Protein AF-A0AA38PMG6-F1 (afdb_monomer_lite)

Structure (mmCIF, N/CA/C/O backbone):
data_AF-A0AA38PMG6-F1
#
_entry.id   AF-A0AA38PMG6-F1
#
loop_
_atom_site.group_PDB
_atom_site.id
_atom_site.type_symbol
_atom_site.label_atom_id
_atom_site.label_alt_id
_atom_site.label_comp_id
_atom_site.label_asym_id
_atom_site.label_entity_id
_atom_site.label_seq_id
_atom_site.pdbx_PDB_ins_code
_atom_site.Cartn_x
_atom_site.Cartn_y
_atom_site.Cartn_z
_atom_site.occupancy
_atom_site.B_iso_or_equiv
_atom_site.auth_seq_id
_atom_site.auth_comp_id
_atom_site.auth_asym_id
_atom_site.auth_atom_id
_atom_site.pdbx_PDB_model_num
ATOM 1 N N . MET A 1 1 ? -4.603 61.125 -66.252 1.00 36.22 1 MET A N 1
ATOM 2 C CA . MET A 1 1 ? -4.114 59.782 -65.865 1.00 36.22 1 MET A CA 1
ATOM 3 C C . MET A 1 1 ? -3.150 59.984 -64.703 1.00 36.22 1 MET A C 1
ATOM 5 O O . MET A 1 1 ? -2.120 60.596 -64.917 1.00 36.22 1 MET A O 1
ATOM 9 N N . SER A 1 2 ? -3.660 59.903 -63.468 1.00 31.72 2 SER A N 1
ATOM 10 C CA . SER A 1 2 ? -3.426 58.799 -62.499 1.00 31.72 2 SER A CA 1
ATOM 11 C C . SER A 1 2 ? -2.043 58.880 -61.844 1.00 31.72 2 SER A C 1
ATOM 13 O O . SER A 1 2 ? -1.067 58.971 -62.566 1.00 31.72 2 SER A O 1
ATOM 15 N N . GLN A 1 3 ? -1.812 58.807 -60.532 1.00 29.55 3 GLN A N 1
ATOM 16 C CA . GLN A 1 3 ? -2.582 58.695 -59.280 1.00 29.55 3 GLN A CA 1
ATOM 17 C C . GLN A 1 3 ? -1.555 59.077 -58.178 1.00 29.55 3 GLN A C 1
ATOM 19 O O . GLN A 1 3 ? -0.399 58.679 -58.258 1.00 29.55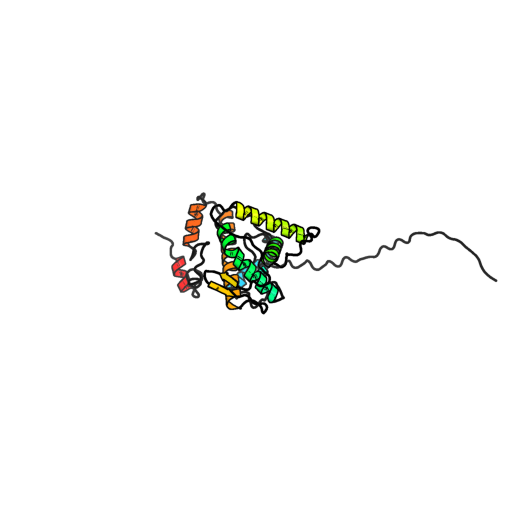 3 GLN A O 1
ATOM 24 N N . ALA A 1 4 ? -1.849 60.036 -57.298 1.00 32.06 4 ALA A N 1
ATOM 25 C CA . ALA A 1 4 ? -2.255 59.826 -55.900 1.00 32.06 4 ALA A CA 1
ATOM 26 C C . ALA A 1 4 ? -1.262 59.027 -55.019 1.00 32.06 4 ALA A C 1
ATOM 28 O O . ALA A 1 4 ? -1.315 57.803 -54.942 1.00 32.06 4 ALA A O 1
ATOM 29 N N . ILE A 1 5 ? -0.423 59.757 -54.272 1.00 34.16 5 ILE A N 1
ATOM 30 C CA . ILE A 1 5 ? 0.268 59.288 -53.061 1.00 34.16 5 ILE A CA 1
ATOM 31 C C . ILE A 1 5 ? -0.554 59.781 -51.867 1.00 34.16 5 ILE A C 1
ATOM 33 O O . ILE A 1 5 ? -0.676 60.988 -51.665 1.00 34.16 5 ILE A O 1
ATOM 37 N N . ALA A 1 6 ? -1.095 58.867 -51.063 1.00 34.06 6 ALA A N 1
ATOM 38 C CA . ALA A 1 6 ? -1.718 59.196 -49.785 1.00 34.06 6 ALA A CA 1
ATOM 39 C C . ALA A 1 6 ? -1.138 58.311 -48.675 1.00 34.06 6 ALA A C 1
ATOM 41 O O . ALA A 1 6 ? -1.258 57.088 -48.694 1.00 34.06 6 ALA A O 1
ATOM 42 N N . ARG A 1 7 ? -0.502 58.964 -47.696 1.00 38.34 7 ARG A N 1
ATOM 43 C CA . ARG A 1 7 ? -0.222 58.418 -46.364 1.00 38.34 7 ARG A CA 1
ATOM 44 C C . ARG A 1 7 ? -1.532 58.370 -45.577 1.00 38.34 7 ARG A C 1
ATOM 46 O O . ARG A 1 7 ? -2.227 59.378 -45.519 1.00 38.34 7 ARG A O 1
ATOM 53 N N . ALA A 1 8 ? -1.806 57.267 -44.885 1.00 31.92 8 ALA A N 1
ATOM 54 C CA . ALA A 1 8 ? -2.740 57.254 -43.763 1.00 31.92 8 ALA A CA 1
ATOM 55 C C . ALA A 1 8 ? -2.302 56.236 -42.701 1.00 31.92 8 ALA A C 1
ATOM 57 O O . ALA A 1 8 ? -1.743 55.182 -43.000 1.00 31.92 8 ALA A O 1
ATOM 58 N N . ALA A 1 9 ? -2.496 56.643 -41.451 1.00 33.06 9 ALA A N 1
ATOM 59 C CA . ALA A 1 9 ? -1.926 56.090 -40.239 1.00 33.06 9 ALA A CA 1
ATOM 60 C C . ALA A 1 9 ? -2.555 54.758 -39.794 1.00 33.06 9 ALA A C 1
ATOM 62 O O . ALA A 1 9 ? -3.708 54.450 -40.084 1.00 33.06 9 ALA A O 1
ATOM 63 N N . LYS A 1 10 ? -1.767 53.991 -39.032 1.00 34.91 10 LYS A N 1
ATOM 64 C CA . LYS A 1 10 ? -2.158 52.745 -38.362 1.00 34.91 10 LYS A CA 1
ATOM 65 C C . LYS A 1 10 ? -3.284 52.990 -37.352 1.00 34.91 10 LYS A C 1
ATOM 67 O O . LYS A 1 10 ? -3.103 53.743 -36.400 1.00 34.91 10 LYS A O 1
ATOM 72 N N . THR A 1 11 ? -4.385 52.262 -37.501 1.00 34.09 11 THR A N 1
ATOM 73 C CA . THR A 1 11 ? -5.381 52.013 -36.448 1.00 34.09 11 THR A CA 1
ATOM 74 C C . THR A 1 11 ? -5.301 50.528 -36.067 1.00 34.09 11 THR A C 1
ATOM 76 O O . THR A 1 11 ? -5.241 49.687 -36.967 1.00 34.09 11 THR A O 1
ATOM 79 N N . PRO A 1 12 ? -5.263 50.156 -34.775 1.00 32.41 12 PRO A N 1
ATOM 80 C CA . PRO A 1 12 ? -5.221 48.754 -34.379 1.00 32.41 12 PRO A CA 1
ATOM 81 C C . PRO A 1 12 ? -6.613 48.128 -34.520 1.00 32.41 12 PRO A C 1
ATOM 83 O O . PRO A 1 12 ? -7.569 48.534 -33.862 1.00 32.41 12 PRO A O 1
ATOM 86 N N . VAL A 1 13 ? -6.726 47.124 -35.391 1.00 34.03 13 VAL A N 1
ATOM 87 C CA . VAL A 1 13 ? -7.947 46.329 -35.546 1.00 34.03 13 VAL A CA 1
ATOM 88 C C . VAL A 1 13 ? -8.061 45.371 -34.363 1.00 34.03 13 VAL A C 1
ATOM 90 O O . VAL A 1 13 ? -7.343 44.378 -34.260 1.00 34.03 13 VAL A O 1
ATOM 93 N N . ASN A 1 14 ? -9.015 45.678 -33.492 1.00 35.00 14 ASN A N 1
ATOM 94 C CA . ASN A 1 14 ? -9.559 44.784 -32.488 1.00 35.00 14 ASN A CA 1
ATOM 95 C C . ASN A 1 14 ? -10.334 43.655 -33.201 1.00 35.00 14 ASN A C 1
ATOM 97 O O . ASN A 1 14 ? -11.423 43.883 -33.725 1.00 35.00 14 ASN A O 1
ATOM 101 N N . ARG A 1 15 ? -9.767 42.443 -33.271 1.00 33.69 15 ARG A N 1
ATOM 102 C CA . ARG A 1 15 ? -10.502 41.225 -33.656 1.00 33.69 15 ARG A CA 1
ATOM 103 C C . ARG A 1 15 ? -10.755 40.396 -32.407 1.00 33.69 15 ARG A C 1
ATOM 105 O O . ARG A 1 15 ? -9.953 39.540 -32.043 1.00 33.69 15 ARG A O 1
ATOM 112 N N . GLY A 1 16 ? -11.903 40.643 -31.783 1.00 31.83 16 GLY A N 1
ATOM 113 C CA . GLY A 1 16 ? -12.533 39.674 -30.898 1.00 31.83 16 GLY A CA 1
ATOM 114 C C . GLY A 1 16 ? -12.800 38.393 -31.684 1.00 31.83 16 GLY A C 1
ATOM 115 O O . GLY A 1 16 ? -13.669 38.357 -32.551 1.00 31.83 16 GLY A O 1
ATOM 116 N N . SER A 1 17 ? -12.015 37.354 -31.410 1.00 31.33 17 SER A N 1
ATOM 117 C CA . SER A 1 17 ? -12.292 36.005 -31.886 1.00 31.33 17 SER A CA 1
ATOM 118 C C . SER A 1 17 ? -13.177 35.317 -30.857 1.00 31.33 17 SER A C 1
ATOM 120 O O . SER A 1 17 ? -12.734 35.014 -29.747 1.00 31.33 17 SER A O 1
ATOM 122 N N . LEU A 1 18 ? -14.437 35.093 -31.240 1.00 36.28 18 LEU A N 1
ATOM 123 C CA . LEU A 1 18 ? -15.350 34.172 -30.579 1.00 36.28 18 LEU A CA 1
ATOM 124 C C . LEU A 1 18 ? -14.707 32.781 -30.540 1.00 36.28 18 LEU A C 1
ATOM 126 O O . LEU A 1 18 ? -14.842 31.993 -31.470 1.00 36.28 18 LEU A O 1
ATOM 130 N N . HIS A 1 19 ? -14.039 32.457 -29.439 1.00 34.19 19 HIS A N 1
ATOM 131 C CA . HIS A 1 19 ? -13.897 31.069 -29.035 1.00 34.19 19 HIS A CA 1
ATOM 132 C C . HIS A 1 19 ? -15.125 30.734 -28.207 1.00 34.19 19 HIS A C 1
ATOM 134 O O . HIS A 1 19 ? -15.193 30.989 -27.003 1.00 34.19 19 HIS A O 1
ATOM 140 N N . SER A 1 20 ? -16.126 30.195 -28.901 1.00 32.97 20 SER A N 1
ATOM 141 C CA . SER A 1 20 ? -17.174 29.393 -28.297 1.00 32.97 20 SER A CA 1
ATOM 142 C C . SER A 1 20 ? -16.496 28.403 -27.354 1.00 32.97 20 SER A C 1
ATOM 144 O O . SER A 1 20 ? -15.767 27.497 -27.752 1.00 32.97 20 SER A O 1
ATOM 146 N N . ARG A 1 21 ? -16.674 28.644 -26.056 1.00 34.44 21 ARG A N 1
ATOM 147 C CA . ARG A 1 21 ? -16.223 27.764 -24.988 1.00 34.44 21 ARG A CA 1
ATOM 148 C C . ARG A 1 21 ? -17.094 26.518 -25.080 1.00 34.44 21 ARG A C 1
ATOM 150 O O . ARG A 1 21 ? -18.072 26.388 -24.349 1.00 34.44 21 ARG A O 1
ATOM 157 N N . THR A 1 22 ? -16.771 25.620 -26.011 1.00 34.41 22 THR A N 1
ATOM 158 C CA . THR A 1 22 ? -17.207 24.229 -25.951 1.00 34.41 22 THR A CA 1
ATOM 159 C C . THR A 1 22 ? -16.832 23.767 -24.559 1.00 34.41 22 THR A C 1
ATOM 161 O O . THR A 1 22 ? -15.646 23.685 -24.223 1.00 34.41 22 THR A O 1
ATOM 164 N N . LYS A 1 23 ? -17.852 23.590 -23.712 1.00 35.19 23 LYS A N 1
ATOM 165 C CA . LYS A 1 23 ? -17.711 22.969 -22.404 1.00 35.19 23 LYS A CA 1
ATOM 166 C C . LYS A 1 23 ? -16.945 21.683 -22.671 1.00 35.19 23 LYS A C 1
ATOM 168 O O . LYS A 1 23 ? -17.476 20.781 -23.314 1.00 35.19 23 LYS A O 1
ATOM 173 N N . ARG A 1 24 ? -15.672 21.640 -22.258 1.00 31.27 24 ARG A N 1
ATOM 174 C CA . ARG A 1 24 ? -14.945 20.375 -22.183 1.00 31.27 24 ARG A CA 1
ATOM 175 C C . ARG A 1 24 ? -15.889 19.421 -21.453 1.00 31.27 24 ARG A C 1
ATOM 177 O O . ARG A 1 24 ? -16.463 19.866 -20.450 1.00 31.27 24 ARG A O 1
ATOM 184 N N . PRO A 1 25 ? -16.113 18.197 -21.960 1.00 33.75 25 PRO A N 1
ATOM 185 C CA . PRO A 1 25 ? -16.894 17.227 -21.216 1.00 33.75 25 PRO A CA 1
ATOM 186 C C . PRO A 1 25 ? -16.315 17.220 -19.808 1.00 33.75 25 PRO A C 1
ATOM 188 O O . PRO A 1 25 ? -15.090 17.176 -19.649 1.00 33.75 25 PRO A O 1
ATOM 191 N N . VAL A 1 26 ? -17.191 17.423 -18.820 1.00 39.59 26 VAL A N 1
ATOM 192 C CA . VAL A 1 26 ? -16.845 17.294 -17.407 1.00 39.59 26 VAL A CA 1
ATOM 193 C C . VAL A 1 26 ? -16.021 16.025 -17.334 1.00 39.59 26 VAL A C 1
ATOM 195 O O . VAL A 1 26 ? -16.498 14.974 -17.761 1.00 39.59 26 VAL A O 1
ATOM 198 N N . ASN A 1 27 ? -14.751 16.177 -16.956 1.00 37.88 27 ASN A N 1
ATOM 199 C CA . ASN A 1 27 ? -13.831 15.072 -16.764 1.00 37.88 27 ASN A CA 1
ATOM 200 C C . ASN A 1 27 ? -14.622 14.083 -15.910 1.00 37.88 27 ASN A C 1
ATOM 202 O O . ASN A 1 27 ? -14.914 14.416 -14.762 1.00 37.88 27 ASN A O 1
ATOM 206 N N . ARG A 1 28 ? -15.080 12.958 -16.482 1.00 40.62 28 ARG A N 1
ATOM 207 C CA . ARG A 1 28 ? -15.619 11.873 -15.666 1.00 40.62 28 ARG A CA 1
ATOM 208 C C . ARG A 1 28 ? -14.466 11.569 -14.733 1.00 40.62 28 ARG A C 1
ATOM 210 O O . ARG A 1 28 ? -13.406 11.146 -15.200 1.00 40.62 28 ARG A O 1
ATOM 217 N N . ALA A 1 29 ? -14.619 11.975 -13.477 1.00 46.91 29 ALA A N 1
ATOM 218 C CA . ALA A 1 29 ? -13.634 11.736 -12.451 1.00 46.91 29 ALA A CA 1
ATOM 219 C C . ALA A 1 29 ? -13.270 10.251 -12.528 1.00 46.91 29 ALA A C 1
ATOM 221 O O . ALA A 1 29 ? -14.098 9.421 -12.916 1.00 46.91 29 ALA A O 1
ATOM 222 N N . HIS A 1 30 ? -11.998 9.941 -12.296 1.00 57.47 30 HIS A N 1
ATOM 223 C CA . HIS A 1 30 ? -11.545 8.563 -12.236 1.00 57.47 30 HIS A CA 1
ATOM 224 C C . HIS A 1 30 ? -12.318 7.866 -11.123 1.00 57.47 30 HIS A C 1
ATOM 226 O O . HIS A 1 30 ? -11.910 7.965 -9.973 1.00 57.47 30 HIS A O 1
ATOM 232 N N . ASN A 1 31 ? -13.408 7.198 -11.496 1.00 64.44 31 ASN A N 1
ATOM 233 C CA . ASN A 1 31 ? -14.271 6.507 -10.563 1.00 64.44 31 ASN A CA 1
ATOM 234 C C . ASN A 1 31 ? -13.428 5.481 -9.808 1.00 64.44 31 ASN A C 1
ATOM 236 O O . ASN A 1 31 ? -12.899 4.548 -10.425 1.00 64.44 31 ASN A O 1
ATOM 240 N N . THR A 1 32 ? -13.226 5.699 -8.508 1.00 63.59 32 THR A N 1
ATOM 241 C CA . THR A 1 32 ? -12.353 4.836 -7.703 1.00 63.59 32 THR A CA 1
ATOM 242 C C . THR A 1 32 ? -12.991 3.477 -7.448 1.00 63.59 32 THR A C 1
ATOM 244 O O . THR A 1 32 ? -12.264 2.514 -7.219 1.00 63.59 32 THR A O 1
ATOM 247 N N . PHE A 1 33 ? -14.316 3.383 -7.586 1.00 66.31 33 PHE A N 1
ATOM 248 C CA . PHE A 1 33 ? -15.105 2.162 -7.438 1.00 66.31 33 PHE A CA 1
ATOM 249 C C . PHE A 1 33 ? -15.088 1.262 -8.681 1.00 66.31 33 PHE A C 1
ATOM 251 O O . PHE A 1 33 ? -15.529 0.117 -8.613 1.00 66.31 33 PHE A O 1
ATOM 258 N N . VAL A 1 34 ? -14.553 1.740 -9.812 1.00 69.31 34 VAL A N 1
ATOM 259 C CA . VAL A 1 34 ? -14.387 0.929 -11.026 1.00 69.31 34 VAL A CA 1
ATOM 260 C C . VAL A 1 34 ? -12.924 0.519 -11.182 1.00 69.31 34 VAL A C 1
ATOM 262 O O . VAL A 1 34 ? -12.025 1.333 -11.442 1.00 69.31 34 VAL A O 1
ATOM 265 N N . GLU A 1 35 ? -12.673 -0.781 -11.043 1.00 69.06 35 GLU A N 1
ATOM 266 C CA . GLU A 1 35 ? -11.353 -1.349 -11.289 1.00 69.06 35 GLU A CA 1
ATOM 267 C C . GLU A 1 35 ? -10.967 -1.222 -12.771 1.00 69.06 35 GLU A C 1
ATOM 269 O O . GLU A 1 35 ? -11.798 -1.405 -13.665 1.00 69.06 35 GLU A O 1
ATOM 274 N N . PRO A 1 36 ? -9.701 -0.886 -13.075 1.00 67.75 36 PRO A N 1
ATOM 275 C CA . PRO A 1 36 ? -9.254 -0.834 -14.453 1.00 67.75 36 PRO A CA 1
ATOM 276 C C . PRO A 1 36 ? -9.133 -2.265 -15.000 1.00 67.75 36 PRO A C 1
ATOM 278 O O . PRO A 1 36 ? -8.653 -3.146 -14.283 1.00 67.75 36 PRO A O 1
ATOM 281 N N . PRO A 1 37 ? -9.484 -2.511 -16.274 1.00 69.12 37 PRO A N 1
ATOM 282 C CA . PRO A 1 37 ? -9.304 -3.823 -16.877 1.00 69.12 37 PRO A CA 1
ATOM 283 C C . PRO A 1 37 ? -7.803 -4.130 -16.970 1.00 69.12 37 PRO A C 1
ATOM 285 O O . PRO A 1 37 ? -7.093 -3.587 -17.815 1.00 69.12 37 PRO A O 1
ATOM 288 N N . SER A 1 38 ? -7.306 -4.977 -16.071 1.00 77.69 38 SER A N 1
ATOM 289 C CA . SER A 1 38 ? -5.927 -5.458 -16.063 1.00 77.69 38 SER A CA 1
ATOM 290 C C . SER A 1 38 ? -5.917 -6.941 -15.708 1.00 77.69 38 SER A C 1
ATOM 292 O O . SER A 1 38 ? -6.535 -7.318 -14.714 1.00 77.69 38 SER A O 1
ATOM 294 N N . PRO A 1 39 ? -5.198 -7.793 -16.462 1.00 79.25 39 PRO A N 1
ATOM 295 C CA . PRO A 1 39 ? -5.116 -9.221 -16.157 1.00 79.25 39 PRO A CA 1
ATOM 296 C C . PRO A 1 39 ? -4.465 -9.494 -14.793 1.00 79.25 39 PRO A C 1
ATOM 298 O O . PRO A 1 39 ? -4.689 -10.563 -14.218 1.00 79.25 39 PRO A O 1
ATOM 301 N N . LEU A 1 40 ? -3.676 -8.534 -14.290 1.00 81.06 40 LEU A N 1
ATOM 302 C CA . LEU A 1 40 ? -3.006 -8.610 -12.995 1.00 81.06 40 LEU A CA 1
ATOM 303 C C . LEU A 1 40 ? -3.943 -8.345 -11.823 1.00 81.06 40 LEU A C 1
ATOM 305 O O . LEU A 1 40 ? -3.699 -8.882 -10.747 1.00 81.06 40 LEU A O 1
ATOM 309 N N . MET A 1 41 ? -4.985 -7.530 -12.014 1.00 82.06 41 MET A N 1
ATOM 310 C CA . MET A 1 41 ? -5.942 -7.281 -10.942 1.00 82.06 41 MET A CA 1
ATOM 311 C C . MET A 1 41 ? -6.644 -8.602 -10.606 1.00 82.06 41 MET A C 1
ATOM 313 O O . MET A 1 41 ? -7.073 -9.315 -11.524 1.00 82.06 41 MET A O 1
ATOM 317 N N . PRO A 1 42 ? -6.708 -8.986 -9.322 1.00 74.12 42 PRO A N 1
ATOM 318 C CA . PRO A 1 42 ? -7.481 -10.152 -8.935 1.00 74.12 42 PRO A CA 1
ATOM 319 C C . PRO A 1 42 ? -8.955 -9.921 -9.299 1.00 74.12 42 PRO A C 1
ATOM 321 O O . PRO A 1 42 ? -9.418 -8.782 -9.275 1.00 74.12 42 PRO A O 1
ATOM 324 N N . PRO A 1 43 ? -9.708 -10.972 -9.660 1.00 71.75 43 PRO A N 1
ATOM 325 C CA . PRO A 1 43 ? -11.128 -10.814 -9.928 1.00 71.75 43 PRO A CA 1
ATOM 326 C C . PRO A 1 43 ? -11.833 -10.335 -8.658 1.00 71.75 43 PRO A C 1
ATOM 328 O O . PRO A 1 43 ? -11.761 -10.992 -7.617 1.00 71.75 43 PRO A O 1
ATOM 331 N N . ALA A 1 44 ? -12.531 -9.205 -8.751 1.00 70.00 44 ALA A N 1
ATOM 332 C CA . ALA A 1 44 ? -13.350 -8.714 -7.656 1.00 70.00 44 ALA A CA 1
ATOM 333 C C . ALA A 1 44 ? -14.420 -9.750 -7.277 1.00 70.00 44 ALA A C 1
ATOM 335 O O . ALA A 1 44 ? -15.030 -10.394 -8.138 1.00 70.00 44 ALA A O 1
ATOM 336 N N . ASN A 1 45 ? -14.685 -9.892 -5.974 1.00 73.50 45 ASN A N 1
ATOM 337 C CA . ASN A 1 45 ? -15.821 -10.681 -5.508 1.00 73.50 45 ASN A CA 1
ATOM 338 C C . ASN A 1 45 ? -17.107 -10.100 -6.135 1.00 73.50 45 ASN A C 1
ATOM 340 O O . ASN A 1 45 ? -17.333 -8.898 -5.992 1.00 73.50 45 ASN A O 1
ATOM 344 N N . PRO A 1 46 ? -17.970 -10.899 -6.792 1.00 70.50 46 PRO A N 1
ATOM 345 C CA . PRO A 1 46 ? -19.144 -10.382 -7.501 1.00 70.50 46 PRO A CA 1
ATOM 346 C C . PRO A 1 46 ? -20.090 -9.551 -6.629 1.00 70.50 46 PRO A C 1
ATOM 348 O O . PRO A 1 46 ? -20.700 -8.594 -7.105 1.00 70.50 46 PRO A O 1
ATOM 351 N N . VAL A 1 47 ? -20.205 -9.897 -5.342 1.00 71.06 47 VAL A N 1
ATOM 352 C CA . VAL A 1 47 ? -21.009 -9.138 -4.376 1.00 71.06 47 VAL A CA 1
ATOM 353 C C . VAL A 1 47 ? -20.388 -7.766 -4.141 1.00 71.06 47 VAL A C 1
ATOM 355 O O . VAL A 1 47 ? -21.102 -6.763 -4.161 1.00 71.06 47 VAL A O 1
ATOM 358 N N . TRP A 1 48 ? -19.063 -7.714 -3.983 1.00 70.00 48 TRP A N 1
ATOM 359 C CA . TRP A 1 48 ? -18.349 -6.452 -3.827 1.00 70.00 48 TRP A CA 1
ATOM 360 C C . TRP A 1 48 ? -18.372 -5.609 -5.091 1.00 70.00 48 TRP A C 1
ATOM 362 O O . TRP A 1 48 ? -18.693 -4.431 -5.007 1.00 70.00 48 TRP A O 1
ATOM 372 N N . ALA A 1 49 ? -18.126 -6.203 -6.257 1.00 70.75 49 ALA A N 1
ATOM 373 C CA . ALA A 1 49 ? -18.188 -5.505 -7.537 1.00 70.75 49 ALA A CA 1
ATOM 374 C C . ALA A 1 49 ? -19.548 -4.820 -7.738 1.00 70.75 49 ALA A C 1
ATOM 376 O O . ALA A 1 49 ? -19.606 -3.647 -8.094 1.00 70.75 49 ALA A O 1
ATOM 377 N N . LYS A 1 50 ? -20.642 -5.521 -7.415 1.00 74.19 50 LYS A N 1
ATOM 378 C CA . LYS A 1 50 ? -21.995 -4.963 -7.481 1.00 74.19 50 LYS A CA 1
ATOM 379 C C . LYS A 1 50 ? -22.219 -3.837 -6.469 1.00 74.19 50 LYS A C 1
ATOM 381 O O . LYS A 1 50 ? -22.860 -2.844 -6.793 1.00 74.19 50 LYS A O 1
ATOM 386 N N . ALA A 1 51 ? -21.724 -3.978 -5.241 1.00 73.56 51 ALA A N 1
ATOM 387 C CA . ALA A 1 51 ? -21.840 -2.924 -4.236 1.00 73.56 51 ALA A CA 1
ATOM 388 C C . ALA A 1 51 ? -21.056 -1.662 -4.641 1.00 73.56 51 ALA A C 1
ATOM 390 O O . ALA A 1 51 ? -21.582 -0.558 -4.532 1.00 73.56 51 ALA A O 1
ATOM 391 N N . LEU A 1 52 ? -19.839 -1.828 -5.165 1.00 74.81 52 LEU A N 1
ATOM 392 C CA . LEU A 1 52 ? -19.009 -0.743 -5.690 1.00 74.81 52 LEU A CA 1
ATOM 393 C C . LEU A 1 52 ? -19.676 -0.058 -6.892 1.00 74.81 52 LEU A C 1
ATOM 395 O O . LEU A 1 52 ? -19.697 1.165 -6.959 1.00 74.81 52 LEU A O 1
ATOM 399 N N . GLU A 1 53 ? -20.297 -0.823 -7.792 1.00 77.81 53 GLU A N 1
ATOM 400 C CA . GLU A 1 53 ? -21.072 -0.287 -8.917 1.00 77.81 53 GLU A CA 1
ATOM 401 C C . GLU A 1 53 ? -22.256 0.574 -8.448 1.00 77.81 53 GLU A C 1
ATOM 403 O O . GLU A 1 53 ? -22.473 1.661 -8.974 1.00 77.81 53 GLU A O 1
ATOM 408 N N . LEU A 1 54 ? -22.984 0.149 -7.411 1.00 79.25 54 LEU A N 1
ATOM 409 C CA . LEU A 1 54 ? -24.073 0.946 -6.828 1.00 79.25 54 LEU A CA 1
ATOM 410 C C . LEU A 1 54 ? -23.573 2.233 -6.151 1.00 79.25 54 LEU A C 1
ATOM 412 O O . LEU A 1 54 ? -24.309 3.21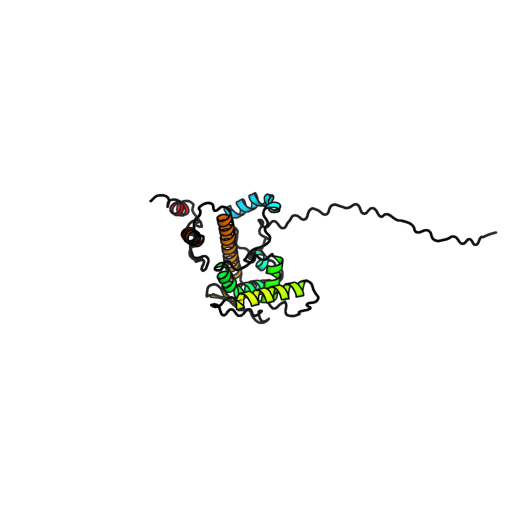5 -6.057 1.00 79.25 54 LEU A O 1
ATOM 416 N N . LEU A 1 55 ? -22.331 2.231 -5.665 1.00 72.31 55 LEU A N 1
ATOM 417 C CA . LEU A 1 55 ? -21.688 3.390 -5.046 1.00 72.31 55 LEU A CA 1
ATOM 418 C C . LEU A 1 55 ? -20.970 4.289 -6.059 1.00 72.31 55 LEU A C 1
ATOM 420 O O . LEU A 1 55 ? -20.659 5.431 -5.727 1.00 72.31 55 LEU A O 1
ATOM 424 N N . ALA A 1 56 ? -20.762 3.815 -7.289 1.00 74.31 56 ALA A N 1
ATOM 425 C CA . ALA A 1 56 ? -20.032 4.504 -8.345 1.00 74.31 56 ALA A CA 1
ATOM 426 C C . ALA A 1 56 ? -20.596 5.902 -8.644 1.00 74.31 56 ALA A C 1
ATOM 428 O O . ALA A 1 56 ? -19.828 6.826 -8.914 1.00 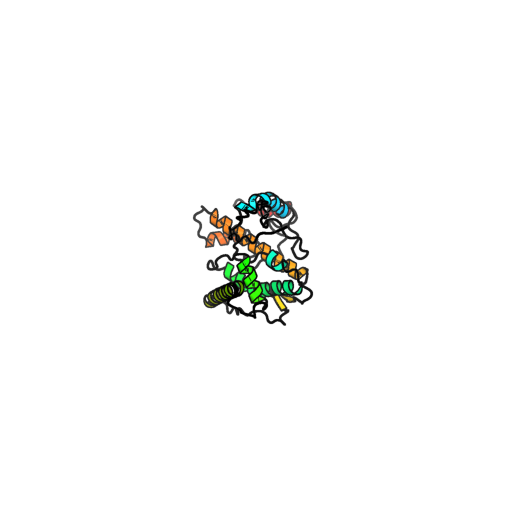74.31 56 ALA A O 1
ATOM 429 N N . ASP A 1 57 ? -21.913 6.079 -8.543 1.00 71.44 57 ASP A N 1
ATOM 430 C CA . ASP A 1 57 ? -22.579 7.368 -8.764 1.00 71.44 57 ASP A CA 1
ATOM 431 C C . ASP A 1 57 ? -22.332 8.382 -7.629 1.00 71.44 57 ASP A C 1
ATOM 433 O O . ASP A 1 57 ? -22.514 9.586 -7.816 1.00 71.44 57 ASP A O 1
ATOM 437 N N . ASN A 1 58 ? -21.859 7.919 -6.466 1.00 69.69 58 ASN A N 1
ATOM 438 C CA . ASN A 1 58 ? -21.543 8.746 -5.298 1.00 69.69 58 ASN A CA 1
ATOM 439 C C . ASN A 1 58 ? -20.055 9.149 -5.214 1.00 69.69 58 ASN A C 1
ATOM 441 O O . ASN A 1 58 ? -19.686 9.922 -4.329 1.00 69.69 58 ASN A O 1
ATOM 445 N N . ASP A 1 59 ? -19.213 8.690 -6.149 1.00 63.50 59 ASP A N 1
ATOM 446 C CA . ASP A 1 59 ? -17.769 8.984 -6.254 1.00 63.50 59 ASP A CA 1
ATOM 447 C C . ASP A 1 59 ? -17.374 10.458 -6.017 1.00 63.50 59 ASP A C 1
ATOM 449 O O . ASP A 1 59 ? -16.477 10.698 -5.205 1.00 63.50 59 ASP A O 1
ATOM 453 N N . PRO A 1 60 ? -18.067 11.475 -6.578 1.00 58.78 60 PRO A N 1
ATOM 454 C CA . PRO A 1 60 ? -17.676 12.877 -6.399 1.00 58.78 60 PRO A CA 1
ATOM 455 C C . PRO A 1 60 ? -17.722 13.371 -4.946 1.00 58.78 60 PRO A C 1
ATOM 457 O O . PRO A 1 60 ? -17.150 14.417 -4.641 1.00 58.78 60 PRO A O 1
ATOM 460 N N . TYR A 1 61 ? -18.435 12.657 -4.072 1.00 54.47 61 TYR A N 1
ATOM 461 C CA . TYR A 1 61 ? -18.690 13.046 -2.687 1.00 54.47 61 TYR A CA 1
ATOM 462 C C . TYR A 1 61 ? -17.861 12.249 -1.673 1.00 54.47 61 TYR A C 1
ATOM 464 O O . TYR A 1 61 ? -17.825 12.623 -0.504 1.00 54.47 61 TYR A O 1
ATOM 472 N N . LEU A 1 62 ? -17.204 11.165 -2.104 1.00 56.72 62 LEU A N 1
ATOM 473 C CA . LEU A 1 62 ? -16.587 10.174 -1.213 1.00 56.72 62 LEU A CA 1
ATOM 474 C C . LEU A 1 62 ? -15.053 10.159 -1.264 1.00 56.72 62 LEU A C 1
ATOM 476 O O . LEU A 1 62 ? -14.415 9.586 -0.384 1.00 56.72 62 LEU A O 1
ATOM 480 N N . THR A 1 63 ? -14.426 10.787 -2.260 1.00 56.50 63 THR A N 1
ATOM 481 C CA . THR A 1 63 ? -12.980 10.638 -2.464 1.00 56.50 63 THR A CA 1
ATOM 482 C C . THR A 1 63 ? -12.157 11.538 -1.541 1.00 56.50 63 THR A C 1
ATOM 484 O O . THR A 1 63 ? -11.797 12.661 -1.907 1.00 56.50 63 THR A O 1
ATOM 487 N N . SER A 1 64 ? -11.741 11.011 -0.386 1.00 58.47 64 SER A N 1
ATOM 488 C CA . SER A 1 64 ? -10.394 11.331 0.092 1.00 58.47 64 SER A CA 1
ATOM 489 C C . SER A 1 64 ? -9.406 10.680 -0.874 1.00 58.47 64 SER A C 1
ATOM 491 O O . SER A 1 64 ? -9.398 9.467 -1.049 1.00 58.47 64 SER A O 1
ATOM 493 N N . SER A 1 65 ? -8.585 11.482 -1.552 1.00 67.50 65 SER A N 1
ATOM 494 C CA . SER A 1 65 ? -7.574 10.962 -2.487 1.00 67.50 65 SER A CA 1
ATOM 495 C C . SER A 1 65 ? -6.306 10.443 -1.797 1.00 67.50 65 SER A C 1
ATOM 497 O O . SER A 1 65 ? -5.322 10.136 -2.479 1.00 67.50 65 SER A O 1
ATOM 499 N N . GLU A 1 66 ? -6.303 10.435 -0.463 1.00 83.44 66 GLU A N 1
ATOM 500 C CA . GLU A 1 66 ? -5.142 10.167 0.374 1.00 83.44 66 GLU A CA 1
ATOM 501 C C . GLU A 1 66 ? -5.324 8.863 1.153 1.00 83.44 66 GLU A C 1
ATOM 503 O O . GLU A 1 66 ? -6.350 8.663 1.798 1.00 83.44 66 GLU A O 1
ATOM 508 N N . SER A 1 67 ? -4.313 7.994 1.098 1.00 85.06 67 SER A N 1
ATOM 509 C CA . SER A 1 67 ? -4.272 6.715 1.817 1.00 85.06 67 SER A CA 1
ATOM 510 C C . SER A 1 67 ? -2.877 6.469 2.396 1.00 85.06 67 SER A C 1
ATOM 512 O O . SER A 1 67 ? -1.871 6.934 1.848 1.00 85.06 67 SER A O 1
ATOM 514 N N . ILE A 1 68 ? -2.816 5.741 3.512 1.00 86.94 68 ILE A N 1
ATOM 515 C CA . ILE A 1 68 ? -1.568 5.289 4.151 1.00 86.94 68 ILE A CA 1
ATOM 516 C C . ILE A 1 68 ? -0.880 4.189 3.331 1.00 86.94 68 ILE A C 1
ATOM 518 O O . ILE A 1 68 ? 0.305 3.942 3.520 1.00 86.94 68 ILE A O 1
ATOM 522 N N . LEU A 1 69 ? -1.593 3.549 2.406 1.00 91.12 69 LEU A N 1
ATOM 523 C CA . LEU A 1 69 ? -1.057 2.528 1.511 1.00 91.12 69 LEU A CA 1
ATOM 524 C C . LEU A 1 69 ? -1.311 2.930 0.056 1.00 91.12 69 LEU A C 1
ATOM 526 O O . LEU A 1 69 ? -2.253 3.678 -0.229 1.00 91.12 69 LEU A O 1
ATOM 530 N N . PRO A 1 70 ? -0.488 2.468 -0.899 1.00 92.50 70 PRO A N 1
ATOM 531 C CA . PRO A 1 70 ? -0.757 2.735 -2.298 1.00 92.50 70 PRO A CA 1
ATOM 532 C C . PRO A 1 70 ? -2.032 2.009 -2.727 1.00 92.50 70 PRO A C 1
ATOM 534 O O . PRO A 1 70 ? -2.301 0.881 -2.317 1.00 92.50 70 PRO A O 1
ATOM 537 N N . LEU A 1 71 ? -2.794 2.623 -3.632 1.00 89.00 71 LEU A N 1
ATOM 538 C CA . LEU A 1 71 ? -3.872 1.902 -4.298 1.00 89.00 71 LEU A CA 1
ATOM 539 C C . LEU A 1 71 ? -3.273 0.799 -5.192 1.00 89.00 71 LEU A C 1
ATOM 541 O O . LEU A 1 71 ? -2.357 1.102 -5.966 1.00 89.00 71 LEU A O 1
ATOM 545 N N . PRO A 1 72 ? -3.826 -0.428 -5.203 1.00 90.12 72 PRO A N 1
ATOM 546 C CA . PRO A 1 72 ? -3.348 -1.540 -6.039 1.00 90.12 72 PRO A CA 1
ATOM 547 C C . PRO A 1 72 ? -3.196 -1.172 -7.518 1.00 90.12 72 PRO A C 1
ATOM 549 O O . PRO A 1 72 ? -2.226 -1.525 -8.193 1.00 90.12 72 PRO A O 1
ATOM 552 N N . ARG A 1 73 ? -4.110 -0.333 -8.016 1.00 88.19 73 ARG A N 1
ATOM 553 C CA . ARG A 1 73 ? -4.076 0.171 -9.390 1.00 88.19 73 ARG A CA 1
ATOM 554 C C . ARG A 1 73 ? -2.803 0.950 -9.727 1.00 88.19 73 ARG A C 1
ATOM 556 O O . ARG A 1 73 ? -2.448 1.018 -10.897 1.00 88.19 73 ARG A O 1
ATOM 563 N N . LEU A 1 74 ? -2.109 1.546 -8.753 1.00 90.44 74 LEU A N 1
ATOM 564 C CA . LEU A 1 74 ? -0.852 2.258 -8.997 1.00 90.44 74 LEU A CA 1
ATOM 565 C C . LEU A 1 74 ? 0.253 1.297 -9.437 1.00 90.44 74 LEU A C 1
ATOM 567 O O . LEU A 1 74 ? 0.961 1.625 -10.389 1.00 90.44 74 LEU A O 1
ATOM 571 N N . LEU A 1 75 ? 0.331 0.109 -8.831 1.00 91.75 75 LEU A N 1
ATOM 572 C CA . LEU A 1 75 ? 1.274 -0.950 -9.203 1.00 91.75 75 LEU A CA 1
ATOM 573 C C . LEU A 1 75 ? 0.917 -1.550 -10.567 1.00 91.75 75 LEU A C 1
ATOM 575 O O . LEU A 1 75 ? 1.796 -1.777 -11.393 1.00 91.75 75 LEU A O 1
ATOM 579 N N . ALA A 1 76 ? -0.378 -1.744 -10.835 1.00 89.31 76 ALA A N 1
ATOM 580 C CA . ALA A 1 76 ? -0.855 -2.301 -12.100 1.00 89.31 76 ALA A CA 1
ATOM 581 C C . ALA A 1 76 ? -0.846 -1.294 -13.271 1.00 89.31 76 ALA A C 1
ATOM 583 O O . ALA A 1 76 ? -0.864 -1.710 -14.427 1.00 89.31 76 ALA A O 1
ATOM 584 N N . SER A 1 77 ? -0.817 0.016 -12.995 1.00 86.62 77 SER A N 1
ATOM 585 C CA . SER A 1 77 ? -0.964 1.082 -14.001 1.00 86.62 77 SER A CA 1
ATOM 586 C C . SER A 1 77 ? 0.118 1.188 -15.085 1.00 86.62 77 SER A C 1
ATOM 588 O O . SER A 1 77 ? -0.219 1.676 -16.170 1.00 86.62 77 SER A O 1
ATOM 590 N N . PRO A 1 78 ? 1.406 0.843 -14.859 1.00 87.31 78 PRO A N 1
ATOM 591 C CA . PRO A 1 78 ? 2.413 0.996 -15.899 1.00 87.31 78 PRO A CA 1
ATOM 592 C C . PRO A 1 78 ? 2.106 0.107 -17.107 1.00 87.31 78 PRO A C 1
ATOM 594 O O . PRO A 1 78 ? 1.937 -1.098 -16.980 1.00 87.31 78 PRO A O 1
ATOM 597 N N . ILE A 1 79 ? 2.090 0.715 -18.295 1.00 86.38 79 ILE A N 1
ATOM 598 C CA . ILE A 1 79 ? 1.848 0.005 -19.563 1.00 86.38 79 ILE A CA 1
ATOM 599 C C . ILE A 1 79 ? 3.057 -0.863 -19.940 1.00 86.38 79 ILE A C 1
ATOM 601 O O . ILE A 1 79 ? 2.909 -1.927 -20.532 1.00 86.38 79 ILE A O 1
ATOM 605 N N . LYS A 1 80 ? 4.271 -0.396 -19.620 1.00 89.94 80 LYS A N 1
ATOM 606 C CA . LYS A 1 80 ? 5.511 -1.117 -19.924 1.00 89.94 80 LYS A CA 1
ATOM 607 C C . LYS A 1 80 ? 5.717 -2.234 -18.890 1.00 89.94 80 LYS A C 1
ATOM 609 O O . LYS A 1 80 ? 5.848 -1.894 -17.712 1.00 89.94 80 LYS A O 1
ATOM 614 N N . PRO A 1 81 ? 5.842 -3.510 -19.303 1.00 89.8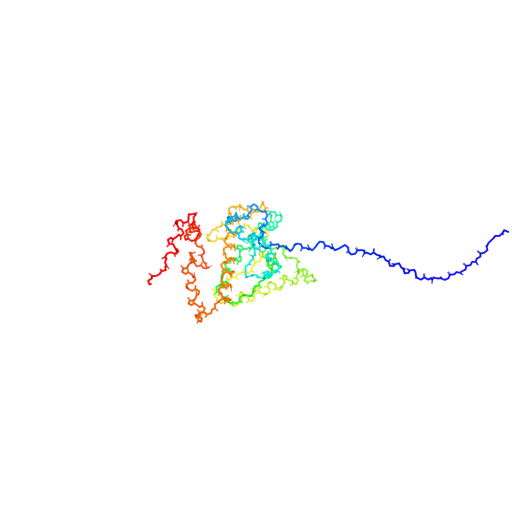1 81 PRO A N 1
ATOM 615 C CA . PRO A 1 81 ? 6.027 -4.626 -18.372 1.00 89.81 81 PRO A CA 1
ATOM 616 C C . PRO A 1 81 ? 7.245 -4.460 -17.456 1.00 89.81 81 PRO A C 1
ATOM 618 O O . PRO A 1 81 ? 7.156 -4.719 -16.263 1.00 89.81 81 PRO A O 1
ATOM 621 N N . GLU A 1 82 ? 8.353 -3.924 -17.973 1.00 89.94 82 GLU A N 1
ATOM 622 C CA . GLU A 1 82 ? 9.548 -3.629 -17.170 1.00 89.94 82 GLU A CA 1
ATOM 623 C C . GLU A 1 82 ? 9.259 -2.643 -16.028 1.00 89.94 82 GLU A C 1
ATOM 625 O O . GLU A 1 82 ? 9.654 -2.873 -14.887 1.00 89.94 82 GLU A O 1
ATOM 630 N N . MET A 1 83 ? 8.530 -1.561 -16.314 1.00 90.12 83 MET A N 1
ATOM 631 C CA . MET A 1 83 ? 8.148 -0.575 -15.298 1.00 90.12 83 MET A CA 1
ATOM 632 C C . MET A 1 83 ? 7.155 -1.148 -14.294 1.00 90.12 83 MET A C 1
ATOM 634 O O . MET A 1 83 ? 7.199 -0.813 -13.115 1.00 90.12 83 MET A O 1
ATOM 638 N N . GLN A 1 84 ? 6.268 -2.024 -14.756 1.00 91.50 84 GLN A N 1
ATOM 639 C CA . GLN A 1 84 ? 5.336 -2.729 -13.894 1.00 91.50 84 GLN A CA 1
ATOM 640 C C . GLN A 1 84 ? 6.100 -3.623 -12.908 1.00 91.50 84 GLN A C 1
ATOM 642 O O . GLN A 1 84 ? 5.939 -3.462 -11.703 1.00 91.50 84 GLN A O 1
ATOM 647 N N . SER A 1 85 ? 7.027 -4.456 -13.392 1.00 92.19 85 SER A N 1
ATOM 648 C CA . SER A 1 85 ? 7.940 -5.253 -12.557 1.00 92.19 85 SER A CA 1
ATOM 649 C C . SER A 1 85 ? 8.692 -4.409 -11.531 1.00 92.19 85 SER A C 1
ATOM 651 O O . SER A 1 85 ? 8.758 -4.770 -10.359 1.00 92.19 85 SER A O 1
ATOM 653 N N . ARG A 1 86 ? 9.216 -3.253 -11.951 1.00 91.56 86 ARG A N 1
ATOM 654 C CA . ARG A 1 86 ? 9.904 -2.308 -11.063 1.00 91.56 86 ARG A CA 1
ATOM 655 C C . ARG A 1 86 ? 8.992 -1.776 -9.958 1.00 91.56 86 ARG A C 1
ATOM 657 O O . ARG A 1 86 ? 9.455 -1.623 -8.836 1.00 91.56 86 ARG A O 1
ATOM 664 N N . PHE A 1 87 ? 7.721 -1.499 -10.249 1.00 93.62 87 PHE A N 1
ATOM 665 C CA . PHE A 1 87 ? 6.761 -1.007 -9.256 1.00 93.62 87 PHE A CA 1
ATOM 666 C C . PHE A 1 87 ? 6.367 -2.088 -8.251 1.00 93.62 87 PHE A C 1
ATOM 668 O O . PHE A 1 87 ? 6.319 -1.810 -7.055 1.00 93.62 87 PHE A O 1
ATOM 675 N N . PHE A 1 88 ? 6.138 -3.317 -8.718 1.00 94.19 88 PHE A N 1
ATOM 676 C CA . PHE A 1 88 ? 5.914 -4.462 -7.834 1.00 94.19 88 PHE A CA 1
ATOM 677 C C . PHE A 1 88 ? 7.117 -4.696 -6.924 1.00 94.19 88 PHE A C 1
ATOM 679 O O . PHE A 1 88 ? 6.961 -4.796 -5.711 1.00 94.19 88 PHE A O 1
ATOM 686 N N . LEU A 1 89 ? 8.324 -4.700 -7.491 1.00 92.81 89 LEU A N 1
ATOM 687 C CA . LEU A 1 89 ? 9.540 -4.889 -6.714 1.00 92.81 89 LEU A CA 1
ATOM 688 C C . LEU A 1 89 ? 9.769 -3.735 -5.726 1.00 92.81 89 LEU A C 1
ATOM 690 O O . LEU A 1 89 ? 10.122 -3.977 -4.577 1.00 92.81 89 LEU A O 1
ATOM 694 N N . ALA A 1 90 ? 9.518 -2.492 -6.140 1.00 92.75 90 ALA A N 1
ATOM 695 C CA . ALA A 1 90 ? 9.598 -1.326 -5.266 1.00 92.75 90 ALA A CA 1
ATOM 696 C C . ALA A 1 90 ? 8.652 -1.451 -4.067 1.00 92.75 90 ALA A C 1
ATOM 698 O O . ALA A 1 90 ? 9.083 -1.192 -2.948 1.00 92.75 90 ALA A O 1
ATOM 699 N N . TRP A 1 91 ? 7.404 -1.881 -4.293 1.00 94.12 91 TRP A N 1
ATOM 700 C CA . TRP A 1 91 ? 6.443 -2.144 -3.223 1.00 94.12 91 TRP A CA 1
ATOM 701 C C . TRP A 1 91 ? 6.927 -3.247 -2.284 1.00 94.12 91 TRP A C 1
ATOM 703 O O . TRP A 1 91 ? 6.976 -3.024 -1.083 1.00 94.12 91 TRP A O 1
ATOM 713 N N . VAL A 1 92 ? 7.358 -4.392 -2.817 1.00 91.81 92 VAL A N 1
ATOM 714 C CA . VAL A 1 92 ? 7.857 -5.520 -2.012 1.00 91.81 92 VAL A CA 1
ATOM 715 C C . VAL A 1 92 ? 9.003 -5.096 -1.087 1.00 91.81 92 VAL A C 1
ATOM 717 O O . VAL A 1 92 ? 9.043 -5.505 0.065 1.00 91.81 92 VAL A O 1
ATOM 720 N N . HIS A 1 93 ? 9.910 -4.232 -1.550 1.00 88.44 93 HIS A N 1
ATOM 721 C CA . HIS A 1 93 ? 11.034 -3.754 -0.732 1.00 88.44 93 HIS A CA 1
ATOM 722 C C . HIS A 1 93 ? 10.631 -2.805 0.402 1.00 88.44 93 HIS A C 1
ATOM 724 O O . HIS A 1 93 ? 11.327 -2.748 1.411 1.00 88.44 93 HIS A O 1
ATOM 730 N N . ILE A 1 94 ? 9.538 -2.055 0.253 1.00 87.75 94 ILE A N 1
ATOM 731 C CA . ILE A 1 94 ? 9.032 -1.132 1.287 1.00 87.75 94 ILE A CA 1
ATOM 732 C C . ILE A 1 94 ? 7.837 -1.688 2.062 1.00 87.75 94 ILE A C 1
ATOM 734 O O . ILE A 1 94 ? 7.380 -1.039 2.999 1.00 87.75 94 ILE A O 1
ATOM 738 N N . HIS A 1 95 ? 7.334 -2.858 1.674 1.00 88.81 95 HIS A N 1
ATOM 739 C CA . HIS A 1 95 ? 6.113 -3.463 2.187 1.00 88.81 95 HIS A CA 1
ATOM 740 C C . HIS A 1 95 ? 6.128 -3.541 3.715 1.00 88.81 95 HIS A C 1
ATOM 742 O O . HIS A 1 95 ? 5.339 -2.869 4.375 1.00 88.81 95 HIS A O 1
ATOM 748 N N . ASP A 1 96 ? 7.100 -4.259 4.276 1.00 83.06 96 ASP A N 1
ATOM 749 C CA . ASP A 1 96 ? 7.187 -4.509 5.719 1.00 83.06 96 ASP A CA 1
ATOM 750 C C . ASP A 1 96 ? 7.367 -3.219 6.525 1.00 83.06 96 ASP A C 1
ATOM 752 O O . ASP A 1 96 ? 6.871 -3.096 7.644 1.00 83.06 96 ASP A O 1
ATOM 756 N N . PHE A 1 97 ? 8.030 -2.218 5.939 1.00 82.31 97 PHE A N 1
ATOM 757 C CA . PHE A 1 97 ? 8.147 -0.898 6.546 1.00 82.31 97 PHE A CA 1
ATOM 758 C C . PHE A 1 97 ? 6.789 -0.201 6.645 1.00 82.31 97 PHE A C 1
ATOM 760 O O . PHE A 1 97 ? 6.474 0.372 7.685 1.00 82.31 97 PHE A O 1
ATOM 767 N N . PHE A 1 98 ? 5.958 -0.273 5.603 1.00 85.31 98 PHE A N 1
ATOM 768 C CA . PHE A 1 98 ? 4.611 0.290 5.654 1.00 85.31 98 PHE A CA 1
ATOM 769 C C . PHE A 1 98 ? 3.677 -0.510 6.560 1.00 85.31 98 PHE A C 1
ATOM 771 O O . PHE A 1 98 ? 2.915 0.111 7.292 1.00 85.31 98 PHE A O 1
ATOM 778 N N . ILE A 1 99 ? 3.788 -1.841 6.618 1.00 84.19 99 ILE A N 1
ATOM 779 C CA . ILE A 1 99 ? 3.071 -2.653 7.618 1.00 84.19 99 ILE A CA 1
ATOM 780 C C . ILE A 1 99 ? 3.461 -2.235 9.040 1.00 84.19 99 ILE A C 1
ATOM 782 O O . ILE A 1 99 ? 2.597 -2.019 9.891 1.00 84.19 99 ILE A O 1
ATOM 786 N N . TYR A 1 100 ? 4.755 -2.037 9.295 1.00 80.12 100 TYR A N 1
ATOM 787 C CA . TYR A 1 100 ? 5.229 -1.495 10.565 1.00 80.12 100 TYR A CA 1
ATOM 788 C C . TYR A 1 100 ? 4.651 -0.099 10.838 1.00 80.12 100 TYR A C 1
ATOM 790 O O . TYR A 1 100 ? 4.208 0.169 11.954 1.00 80.12 100 TYR A O 1
ATOM 798 N N . LEU A 1 101 ? 4.581 0.781 9.835 1.00 78.56 101 LEU A N 1
ATOM 799 C CA . LEU A 1 101 ? 3.943 2.089 9.988 1.00 78.56 101 LEU A CA 1
ATOM 800 C C . LEU A 1 101 ? 2.447 1.986 10.294 1.00 78.56 101 LEU A C 1
ATOM 802 O O . LEU A 1 101 ? 1.981 2.778 11.096 1.00 78.56 101 LEU A O 1
ATOM 806 N N . LEU A 1 102 ? 1.709 1.012 9.752 1.00 79.38 102 LEU A N 1
ATOM 807 C CA . LEU A 1 102 ? 0.297 0.801 10.113 1.00 79.38 102 LEU A CA 1
ATOM 808 C C . LEU A 1 102 ? 0.114 0.460 11.594 1.00 79.38 102 LEU A C 1
ATOM 810 O O . LEU A 1 102 ? -0.934 0.750 12.165 1.00 79.38 102 LEU A O 1
ATOM 814 N N . SER A 1 103 ? 1.128 -0.135 12.226 1.00 74.31 103 SER A N 1
ATOM 815 C CA . SER A 1 103 ? 1.106 -0.409 13.666 1.00 74.31 103 SER A CA 1
ATOM 816 C C . SER A 1 103 ? 1.362 0.829 14.534 1.00 74.31 103 SER A C 1
ATOM 818 O O . SER A 1 103 ? 1.217 0.766 15.755 1.00 74.31 103 SER A O 1
ATOM 820 N N . ARG A 1 104 ? 1.735 1.966 13.928 1.00 69.06 104 ARG A N 1
ATOM 821 C CA . ARG A 1 104 ? 1.994 3.234 14.617 1.00 69.06 104 ARG A CA 1
ATOM 822 C C . ARG A 1 104 ? 1.030 4.300 14.097 1.00 69.06 104 ARG A C 1
ATOM 824 O O . ARG A 1 104 ? 0.980 4.577 12.908 1.00 69.06 104 ARG A O 1
ATOM 831 N N . ASP A 1 105 ? 0.353 5.021 14.983 1.00 65.75 105 ASP A N 1
ATOM 832 C CA . ASP A 1 105 ? -0.517 6.158 14.609 1.00 65.75 105 ASP A CA 1
ATOM 833 C C . ASP A 1 105 ? 0.288 7.414 14.159 1.00 65.75 105 ASP A C 1
ATOM 835 O O . ASP A 1 105 ? -0.116 8.556 14.364 1.00 65.75 105 ASP A O 1
ATOM 839 N N . SER A 1 106 ? 1.474 7.235 13.565 1.00 66.31 106 SER A N 1
ATOM 840 C CA . SER A 1 106 ? 2.427 8.310 13.255 1.00 66.31 106 SER A CA 1
ATOM 841 C C . SER A 1 106 ? 2.497 8.702 11.777 1.00 66.31 106 SER A C 1
ATOM 843 O O . SER A 1 106 ? 3.178 9.674 11.451 1.00 66.31 106 SER A O 1
ATOM 845 N N . PHE A 1 107 ? 1.851 7.964 10.868 1.00 75.06 107 PHE A N 1
ATOM 846 C CA . PHE A 1 107 ? 1.981 8.209 9.429 1.00 75.06 107 PHE A CA 1
ATOM 847 C C . PHE A 1 107 ? 0.775 8.947 8.841 1.00 75.06 107 PHE A C 1
ATOM 849 O O . PHE A 1 107 ? -0.368 8.517 8.967 1.00 75.06 107 PHE A O 1
ATOM 856 N N . SER A 1 108 ? 1.036 10.066 8.162 1.00 81.81 108 SER A N 1
ATOM 857 C CA . SER A 1 108 ? -0.006 10.833 7.475 1.00 81.81 108 SER A CA 1
ATOM 858 C C . SER A 1 108 ? -0.338 10.221 6.107 1.00 81.81 108 SER A C 1
ATOM 860 O O . SER A 1 108 ? 0.590 9.910 5.357 1.00 81.81 108 SER A O 1
ATOM 862 N N . PRO A 1 109 ? -1.625 10.109 5.731 1.00 86.19 109 PRO A N 1
ATOM 863 C CA . PRO A 1 109 ? -2.030 9.618 4.417 1.00 86.19 109 PRO A CA 1
ATOM 864 C C . PRO A 1 109 ? -1.352 10.362 3.254 1.00 86.19 109 PRO A C 1
ATOM 866 O O . PRO A 1 109 ? -1.128 11.575 3.297 1.00 86.19 109 PRO A O 1
ATOM 869 N N . LEU A 1 110 ? -1.035 9.637 2.180 1.00 88.56 110 LEU A N 1
ATOM 870 C CA . LEU A 1 110 ? -0.422 10.190 0.975 1.00 88.56 110 LEU A CA 1
ATOM 871 C C . LEU A 1 110 ? -1.401 10.182 -0.196 1.00 88.56 110 LEU A C 1
ATOM 873 O O . LEU A 1 110 ? -2.068 9.189 -0.473 1.00 88.56 110 LEU A O 1
ATOM 877 N N . SER A 1 111 ? -1.415 11.272 -0.966 1.00 88.50 111 SER A N 1
ATOM 878 C CA . SER A 1 111 ? -2.122 11.298 -2.252 1.00 88.50 111 SER A CA 1
ATOM 879 C C . SER A 1 111 ? -1.536 10.298 -3.261 1.00 88.50 111 SER A C 1
ATOM 881 O O . SER A 1 111 ? -0.326 10.053 -3.277 1.00 88.50 111 SER A O 1
ATOM 883 N N . ASN A 1 112 ? -2.348 9.847 -4.221 1.00 87.44 112 ASN A N 1
ATOM 884 C CA . ASN A 1 112 ? -1.900 8.994 -5.336 1.00 87.44 112 ASN A CA 1
ATOM 885 C C . ASN A 1 112 ? -0.666 9.530 -6.091 1.00 87.44 112 ASN A C 1
ATOM 887 O O . ASN A 1 112 ? 0.159 8.758 -6.578 1.00 87.44 112 ASN A O 1
ATOM 891 N N . LYS A 1 113 ? -0.510 10.859 -6.186 1.00 87.06 113 LYS A N 1
ATOM 892 C CA . LYS A 1 113 ? 0.665 11.483 -6.820 1.00 87.06 113 LYS A CA 1
ATOM 893 C C . LYS A 1 113 ? 1.934 11.280 -5.992 1.00 87.06 113 LYS A C 1
ATOM 895 O O . LYS A 1 113 ? 2.989 11.036 -6.565 1.00 87.06 113 LYS A O 1
ATOM 900 N N . LYS A 1 114 ? 1.829 11.402 -4.665 1.00 88.25 114 LYS A N 1
ATOM 901 C CA . LYS A 1 114 ? 2.938 11.163 -3.729 1.00 88.25 114 LYS A CA 1
ATOM 902 C C . LYS A 1 114 ? 3.321 9.684 -3.721 1.00 88.25 114 LYS A C 1
ATOM 904 O O . LYS A 1 114 ? 4.496 9.380 -3.864 1.00 88.25 114 LYS A O 1
ATOM 909 N N . TRP A 1 115 ? 2.334 8.787 -3.702 1.00 91.50 115 TRP A N 1
ATOM 910 C CA . TRP A 1 115 ? 2.567 7.348 -3.843 1.00 91.50 115 TRP A CA 1
ATOM 911 C C . TRP A 1 115 ? 3.303 6.980 -5.122 1.00 91.50 115 TRP A C 1
ATOM 913 O O . TRP A 1 115 ? 4.282 6.240 -5.087 1.00 91.50 115 TRP A O 1
ATOM 923 N N . ARG A 1 116 ? 2.867 7.530 -6.258 1.00 89.88 116 ARG A N 1
ATOM 924 C CA . ARG A 1 116 ? 3.542 7.283 -7.532 1.00 89.88 116 ARG A CA 1
ATOM 925 C C . ARG A 1 116 ? 4.990 7.773 -7.514 1.00 89.88 116 ARG A C 1
ATOM 927 O O . ARG A 1 116 ? 5.875 7.026 -7.904 1.00 89.88 116 ARG A O 1
ATOM 934 N N . SER A 1 117 ? 5.222 8.977 -6.993 1.00 88.69 117 SER A N 1
ATOM 935 C CA . SER A 1 117 ? 6.571 9.526 -6.820 1.00 88.69 117 SER A CA 1
ATOM 936 C C . SER A 1 117 ? 7.448 8.640 -5.929 1.00 88.69 117 SER A C 1
ATOM 938 O O . SER A 1 117 ? 8.608 8.416 -6.251 1.00 88.69 117 SER A O 1
ATOM 940 N N . LEU A 1 118 ? 6.894 8.087 -4.850 1.00 89.12 118 LEU A N 1
ATOM 941 C CA . LEU A 1 118 ? 7.603 7.163 -3.970 1.00 89.12 118 LEU A CA 1
ATOM 942 C C . LEU A 1 118 ? 8.005 5.877 -4.706 1.00 89.12 118 LEU A C 1
ATOM 944 O O . LEU A 1 118 ? 9.165 5.474 -4.644 1.00 89.12 118 LEU A O 1
ATOM 948 N N . LEU A 1 119 ? 7.084 5.264 -5.455 1.00 90.88 119 LEU A N 1
ATOM 949 C CA . LEU A 1 119 ? 7.377 4.075 -6.265 1.00 90.88 119 LEU A CA 1
ATOM 950 C C . LEU A 1 119 ? 8.428 4.364 -7.352 1.00 90.88 119 LEU A C 1
ATOM 952 O O . LEU A 1 119 ? 9.302 3.534 -7.598 1.00 90.88 119 LEU A O 1
ATOM 956 N N . ASP A 1 120 ? 8.402 5.551 -7.961 1.00 89.00 120 ASP A N 1
ATOM 957 C CA . ASP A 1 120 ? 9.408 5.999 -8.935 1.00 89.00 120 ASP A CA 1
ATOM 958 C C . ASP A 1 120 ? 10.805 6.181 -8.298 1.00 89.00 120 ASP A C 1
ATOM 960 O O . ASP A 1 120 ? 11.833 5.931 -8.938 1.00 89.00 120 ASP A O 1
ATOM 964 N N . ILE A 1 121 ? 10.885 6.611 -7.034 1.00 86.25 121 ILE A N 1
ATOM 965 C CA . ILE A 1 121 ? 12.155 6.692 -6.289 1.00 86.25 121 ILE A CA 1
ATOM 966 C C . ILE A 1 121 ? 12.666 5.292 -5.989 1.00 86.25 121 ILE A C 1
ATOM 968 O O . ILE A 1 121 ? 13.805 4.962 -6.319 1.00 86.25 121 ILE A O 1
ATOM 972 N N . MET A 1 122 ? 11.814 4.458 -5.395 1.00 87.31 122 MET A N 1
ATOM 973 C CA . MET A 1 122 ? 12.203 3.127 -4.940 1.00 87.31 122 MET A CA 1
ATOM 974 C C . MET A 1 122 ? 12.529 2.185 -6.099 1.00 87.31 122 MET A C 1
ATOM 976 O O . MET A 1 122 ? 13.385 1.322 -5.951 1.00 87.31 122 MET A O 1
ATOM 980 N N . SER A 1 123 ? 11.944 2.393 -7.279 1.00 86.75 123 SER A N 1
ATOM 981 C CA . SER A 1 123 ? 12.275 1.657 -8.509 1.00 86.75 123 SER A CA 1
ATOM 982 C C . SER A 1 123 ? 13.609 2.041 -9.164 1.00 86.75 123 SER A C 1
ATOM 984 O O . SER A 1 123 ? 13.992 1.428 -10.166 1.00 86.75 123 SER A O 1
ATOM 986 N N . GLY A 1 124 ? 14.313 3.054 -8.647 1.00 81.19 124 GLY A N 1
ATOM 987 C CA . GLY A 1 124 ? 15.586 3.518 -9.209 1.00 81.19 124 GLY A CA 1
ATOM 988 C C . GLY A 1 124 ? 15.453 4.304 -10.522 1.00 81.19 124 GLY A C 1
ATOM 989 O O . GLY A 1 124 ? 16.455 4.596 -11.171 1.00 81.19 124 GLY A O 1
ATOM 990 N N . GLU A 1 125 ? 14.237 4.678 -10.928 1.00 73.12 125 GLU A N 1
ATOM 991 C CA . GLU A 1 125 ? 13.992 5.499 -12.128 1.00 73.12 125 GLU A CA 1
ATOM 992 C C . GLU A 1 125 ? 14.311 6.984 -11.893 1.00 73.12 125 GLU A C 1
ATOM 994 O O . GLU A 1 125 ? 14.573 7.744 -12.824 1.00 73.12 125 GLU A O 1
ATOM 999 N N . SER A 1 126 ? 14.360 7.399 -10.627 1.00 61.97 126 SER A N 1
ATOM 1000 C CA . SER A 1 126 ? 14.548 8.794 -10.215 1.00 61.97 126 SER A CA 1
ATOM 1001 C C . SER A 1 126 ? 15.999 9.278 -10.159 1.00 61.97 126 SER A C 1
ATOM 1003 O O . SER A 1 126 ? 16.228 10.420 -9.771 1.00 61.97 126 SER A O 1
ATOM 1005 N N . SER A 1 127 ? 16.994 8.463 -10.521 1.00 52.53 127 SER A N 1
ATOM 1006 C CA . SER A 1 127 ? 18.422 8.773 -10.297 1.00 52.53 127 SER A CA 1
ATOM 1007 C C . SER A 1 127 ? 18.990 9.955 -11.111 1.00 52.53 127 SER A C 1
ATOM 1009 O O . SER A 1 127 ? 20.195 10.190 -11.080 1.00 52.53 127 SER A O 1
ATOM 1011 N N . GLY A 1 128 ? 18.159 10.709 -11.837 1.00 52.16 128 GLY A N 1
ATOM 1012 C CA . GLY A 1 128 ? 18.528 11.933 -12.554 1.00 52.16 128 GLY A CA 1
ATOM 1013 C C . GLY A 1 128 ? 17.861 13.171 -11.950 1.00 52.16 128 GLY A C 1
ATOM 1014 O O . GLY A 1 128 ? 16.938 13.731 -12.542 1.00 52.16 128 GLY A O 1
ATOM 1015 N N . GLU A 1 129 ? 18.298 13.597 -10.764 1.00 52.62 129 GLU A N 1
ATOM 1016 C CA . GLU A 1 129 ? 17.766 14.773 -10.068 1.00 52.62 129 GLU A CA 1
ATOM 1017 C C . GLU A 1 129 ? 18.107 16.074 -10.807 1.00 52.62 129 GLU A C 1
ATOM 1019 O O . GLU A 1 129 ? 19.143 16.699 -10.597 1.00 52.62 129 GLU A O 1
ATOM 1024 N N . ASN A 1 130 ? 17.176 16.557 -11.625 1.00 54.03 130 ASN A N 1
ATOM 1025 C CA . ASN A 1 130 ? 17.054 17.990 -11.862 1.00 54.03 130 ASN A CA 1
ATOM 1026 C C . ASN A 1 130 ? 16.008 18.536 -10.877 1.00 54.03 130 ASN A C 1
ATOM 1028 O O . ASN A 1 130 ? 14.818 18.643 -11.198 1.00 54.03 130 ASN A O 1
ATOM 1032 N N . SER A 1 131 ? 16.463 18.902 -9.671 1.00 59.72 131 SER A N 1
ATOM 1033 C CA . SER A 1 131 ? 15.665 19.484 -8.565 1.00 59.72 131 SER A CA 1
ATOM 1034 C C . SER A 1 131 ? 14.919 20.776 -8.937 1.00 59.72 131 SER A C 1
ATOM 1036 O O . SER A 1 131 ? 14.060 21.269 -8.205 1.00 59.72 131 SER A O 1
ATOM 1038 N N . LYS A 1 132 ? 15.209 21.322 -10.121 1.00 61.50 132 LYS A N 1
ATOM 1039 C CA . LYS A 1 132 ? 14.517 22.466 -10.721 1.00 61.50 132 LYS A CA 1
ATOM 1040 C C . LYS A 1 132 ? 13.127 22.113 -11.264 1.00 61.50 132 LYS A C 1
ATOM 1042 O O . LYS A 1 132 ? 12.311 23.010 -11.459 1.00 61.50 132 LYS A O 1
ATOM 1047 N N . THR A 1 133 ? 12.838 20.834 -11.507 1.00 74.62 133 THR A N 1
ATOM 1048 C CA . THR A 1 133 ? 11.525 20.385 -11.995 1.00 74.62 133 THR A CA 1
ATOM 1049 C C . THR A 1 133 ? 10.557 20.123 -10.840 1.00 74.62 133 THR A C 1
ATOM 1051 O O . THR A 1 133 ? 10.959 19.742 -9.743 1.00 74.62 133 THR A O 1
ATOM 1054 N N . LYS A 1 134 ? 9.250 20.295 -11.085 1.00 72.00 134 LYS A N 1
ATOM 1055 C CA . LYS A 1 134 ? 8.201 20.013 -10.087 1.00 72.00 134 LYS A CA 1
ATOM 1056 C C . LYS A 1 134 ? 8.235 18.556 -9.599 1.00 72.00 134 LYS A C 1
ATOM 1058 O O . LYS A 1 134 ? 8.018 18.318 -8.419 1.00 72.00 134 LYS A O 1
ATOM 1063 N N . ALA A 1 135 ? 8.542 17.616 -10.496 1.00 68.62 135 ALA A N 1
ATOM 1064 C CA . ALA A 1 135 ? 8.718 16.206 -10.159 1.00 68.62 135 ALA A CA 1
ATOM 1065 C C . ALA A 1 135 ? 9.949 15.989 -9.264 1.00 68.62 135 ALA A C 1
ATOM 1067 O O . ALA A 1 135 ? 9.826 15.375 -8.214 1.00 68.62 135 ALA A O 1
ATOM 1068 N N . GLY A 1 136 ? 11.100 16.586 -9.602 1.00 71.88 136 GLY A N 1
ATOM 1069 C CA . GLY A 1 136 ? 12.314 16.481 -8.783 1.00 71.88 136 GLY A CA 1
ATOM 1070 C C . GLY A 1 136 ? 12.137 17.006 -7.354 1.00 71.88 136 GLY A C 1
ATOM 1071 O O . GLY A 1 136 ? 12.616 16.382 -6.413 1.00 71.88 136 GLY A O 1
ATOM 1072 N N . LYS A 1 137 ? 11.389 18.103 -7.168 1.00 77.44 137 LYS A N 1
ATOM 1073 C CA . LYS A 1 137 ? 11.043 18.603 -5.824 1.00 77.44 137 LYS A CA 1
ATOM 1074 C C . LYS A 1 137 ? 10.185 17.614 -5.040 1.00 77.44 137 LYS A C 1
ATOM 1076 O O . LYS A 1 137 ? 10.501 17.314 -3.898 1.00 77.44 137 LYS A O 1
ATOM 1081 N N . GLN A 1 138 ? 9.144 17.073 -5.674 1.00 77.94 138 GLN A N 1
ATOM 1082 C CA . GLN A 1 138 ? 8.281 16.075 -5.044 1.00 77.94 138 GLN A CA 1
ATOM 1083 C C . GLN A 1 138 ? 9.068 14.815 -4.656 1.00 77.94 138 GLN A C 1
ATOM 1085 O O . GLN A 1 138 ? 8.813 14.236 -3.605 1.00 77.94 138 GLN A O 1
ATOM 1090 N N . HIS A 1 139 ? 10.058 14.422 -5.463 1.00 78.00 139 HIS A N 1
ATOM 1091 C CA . HIS A 1 139 ? 10.897 13.268 -5.159 1.00 78.00 139 HIS A CA 1
ATOM 1092 C C . HIS A 1 139 ? 11.785 13.522 -3.933 1.00 78.00 139 HIS A C 1
ATOM 1094 O O . HIS A 1 139 ? 11.855 12.677 -3.042 1.00 78.00 139 HIS A O 1
ATOM 1100 N N . ALA A 1 140 ? 12.405 14.703 -3.852 1.00 77.88 140 ALA A N 1
ATOM 1101 C CA . ALA A 1 140 ? 13.196 15.108 -2.693 1.00 77.88 140 ALA A CA 1
ATOM 1102 C C . ALA A 1 140 ? 12.347 15.156 -1.409 1.00 77.88 140 ALA A C 1
ATOM 1104 O O . ALA A 1 140 ? 12.761 14.618 -0.386 1.00 77.88 140 ALA A O 1
ATOM 1105 N N . GLU A 1 141 ? 11.133 15.712 -1.484 1.00 82.50 141 GLU A N 1
ATOM 1106 C CA . GLU A 1 141 ? 10.187 15.745 -0.359 1.00 82.50 141 GLU A CA 1
ATOM 1107 C C . GLU A 1 141 ? 9.823 14.336 0.135 1.00 82.50 141 GLU A C 1
ATOM 1109 O O . GLU A 1 141 ? 9.783 14.094 1.340 1.00 82.50 141 GLU A O 1
ATOM 1114 N N . MET A 1 142 ? 9.556 13.390 -0.776 1.00 82.69 142 MET A N 1
ATOM 1115 C CA . MET A 1 142 ? 9.216 12.012 -0.391 1.00 82.69 142 MET A CA 1
ATOM 1116 C C . MET A 1 142 ? 10.412 11.271 0.202 1.00 82.69 142 MET A C 1
ATOM 1118 O O . MET A 1 142 ? 10.247 10.528 1.168 1.00 82.69 142 MET A O 1
ATOM 1122 N N . LYS A 1 143 ? 11.617 11.503 -0.323 1.00 79.62 143 LYS A N 1
ATOM 1123 C CA . LYS A 1 143 ? 12.845 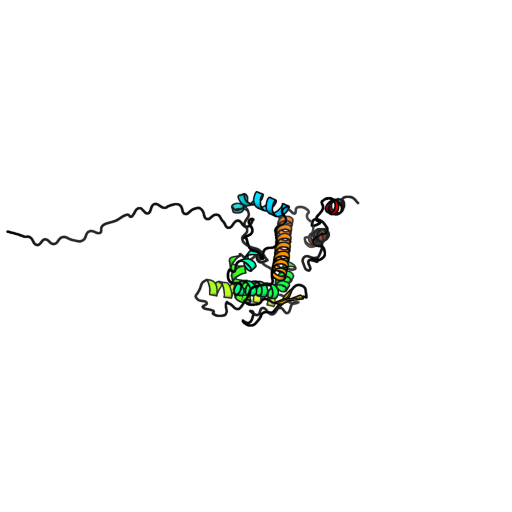10.935 0.234 1.00 79.62 143 LYS A CA 1
ATOM 1124 C C . LYS A 1 143 ? 13.104 11.444 1.655 1.00 79.62 143 LYS A C 1
ATOM 1126 O O . LYS A 1 143 ? 13.286 10.634 2.557 1.00 79.62 143 LYS A O 1
ATOM 1131 N N . GLU A 1 144 ? 13.037 12.758 1.867 1.00 82.69 144 GLU A N 1
ATOM 1132 C CA . GLU A 1 144 ? 13.223 13.372 3.188 1.00 82.69 144 GLU A CA 1
ATOM 1133 C C . GLU A 1 144 ? 12.174 12.876 4.196 1.00 82.69 144 GLU A C 1
ATOM 1135 O O . GLU A 1 144 ? 12.491 12.582 5.349 1.00 82.69 144 GLU A O 1
ATOM 1140 N N . MET A 1 145 ? 10.915 12.752 3.764 1.00 82.38 145 MET A N 1
ATOM 1141 C CA . MET A 1 145 ? 9.840 12.206 4.592 1.00 82.38 145 MET A CA 1
ATOM 1142 C C . MET A 1 145 ? 10.166 10.787 5.071 1.00 82.38 145 MET A C 1
ATOM 1144 O O . MET A 1 145 ? 10.047 10.502 6.261 1.00 82.38 145 MET A O 1
ATOM 1148 N N . LEU A 1 146 ? 10.596 9.906 4.167 1.00 76.25 146 LEU A N 1
ATOM 1149 C CA . LEU A 1 146 ? 10.919 8.522 4.509 1.00 76.25 146 LEU A CA 1
ATOM 1150 C C . LEU A 1 146 ? 12.154 8.425 5.411 1.00 76.25 146 LEU A C 1
ATOM 1152 O O . LEU A 1 146 ? 12.136 7.666 6.376 1.00 76.25 146 LEU A O 1
ATOM 1156 N N . GLU A 1 147 ? 13.190 9.227 5.154 1.00 81.06 147 GLU A N 1
ATOM 1157 C CA . GLU A 1 147 ? 14.385 9.296 6.006 1.00 81.06 147 GLU A CA 1
ATOM 1158 C C . GLU A 1 147 ? 14.035 9.704 7.445 1.00 81.06 147 GLU A C 1
ATOM 1160 O O . GLU A 1 147 ? 14.528 9.092 8.393 1.00 81.06 147 GLU A O 1
ATOM 1165 N N . LYS A 1 148 ? 13.122 10.669 7.628 1.00 81.69 148 LYS A N 1
ATOM 1166 C CA . LYS A 1 148 ? 12.630 11.065 8.959 1.00 81.69 148 LYS A CA 1
ATOM 1167 C C . LYS A 1 148 ? 11.895 9.933 9.673 1.00 81.69 148 LYS A C 1
ATOM 1169 O O . LYS A 1 148 ? 12.096 9.744 10.871 1.00 81.69 148 LYS A O 1
ATOM 1174 N N . PHE A 1 149 ? 11.065 9.173 8.959 1.00 75.12 149 PHE A N 1
ATOM 1175 C CA . PHE A 1 149 ? 10.350 8.044 9.558 1.00 75.12 149 PHE A CA 1
ATOM 1176 C C . PHE A 1 149 ? 11.286 6.906 9.957 1.00 75.12 149 PHE A C 1
ATOM 1178 O O . PHE A 1 149 ? 11.131 6.351 11.042 1.00 75.12 149 PHE A O 1
ATOM 1185 N N . VAL A 1 150 ? 12.277 6.595 9.119 1.00 74.75 150 VAL A N 1
ATOM 1186 C CA . VAL A 1 150 ? 13.305 5.598 9.444 1.00 74.75 150 VAL A CA 1
ATOM 1187 C C . VAL A 1 150 ? 14.122 6.043 10.659 1.00 74.75 150 VAL A C 1
ATOM 1189 O O . VAL A 1 150 ? 14.335 5.248 11.567 1.00 74.75 150 VAL A O 1
ATOM 1192 N N . ALA A 1 151 ? 14.519 7.317 10.733 1.00 74.62 151 ALA A N 1
ATOM 1193 C CA . ALA A 1 151 ? 15.264 7.846 11.877 1.00 74.62 151 ALA A CA 1
ATOM 1194 C C . ALA A 1 151 ? 14.471 7.794 13.200 1.00 74.62 151 ALA A C 1
ATOM 1196 O O . ALA A 1 151 ? 15.068 7.633 14.260 1.00 74.62 151 ALA A O 1
ATOM 1197 N N . GLY A 1 152 ? 13.139 7.912 13.147 1.00 71.56 152 GLY A N 1
ATOM 1198 C CA . GLY A 1 152 ? 12.249 7.784 14.310 1.00 71.56 152 GLY A CA 1
ATOM 1199 C C . GLY A 1 152 ? 11.813 6.347 14.643 1.00 71.56 152 GLY A C 1
ATOM 1200 O O . GLY A 1 152 ? 11.039 6.129 15.583 1.00 71.56 152 GLY A O 1
ATOM 1201 N N . ALA A 1 153 ? 12.250 5.352 13.869 1.00 68.56 153 ALA A N 1
ATOM 1202 C CA . ALA A 1 153 ? 11.971 3.942 14.118 1.00 68.56 153 ALA A CA 1
ATOM 1203 C C . ALA A 1 153 ? 13.109 3.323 14.946 1.00 68.56 153 ALA A C 1
ATOM 1205 O O . ALA A 1 153 ? 13.988 2.655 14.414 1.00 68.56 153 ALA A O 1
ATOM 1206 N N . GLU A 1 154 ? 13.081 3.523 16.268 1.00 60.88 154 GLU A N 1
ATOM 1207 C CA . GLU A 1 154 ? 14.120 3.038 17.200 1.00 60.88 154 GLU A CA 1
ATOM 1208 C C . GLU A 1 154 ? 14.338 1.511 17.161 1.00 60.88 154 GLU A C 1
ATOM 1210 O O . GLU A 1 154 ? 15.389 1.025 17.573 1.00 60.88 154 GLU A O 1
ATOM 1215 N N . SER A 1 155 ? 13.365 0.743 16.657 1.00 59.34 155 SER A N 1
ATOM 1216 C CA . SER A 1 155 ? 13.369 -0.728 16.687 1.00 59.34 155 SER A CA 1
ATOM 1217 C C . SER A 1 155 ? 13.511 -1.402 15.318 1.00 59.34 155 SER A C 1
ATOM 1219 O O . SER A 1 155 ? 13.519 -2.630 15.263 1.00 59.34 155 SER A O 1
ATOM 1221 N N . VAL A 1 156 ? 13.606 -0.647 14.213 1.00 59.31 156 VAL A N 1
ATOM 1222 C CA . VAL A 1 156 ? 13.656 -1.225 12.857 1.00 59.31 156 VAL A CA 1
ATOM 1223 C C . VAL A 1 156 ? 14.834 -0.654 12.075 1.00 59.31 156 VAL A C 1
ATOM 1225 O O . VAL A 1 156 ? 14.835 0.505 11.668 1.00 59.31 156 VAL A O 1
ATOM 1228 N N . THR A 1 157 ? 15.824 -1.495 11.782 1.00 58.59 157 THR A N 1
ATOM 1229 C CA . THR A 1 157 ? 16.906 -1.193 10.835 1.00 58.59 157 THR A CA 1
ATOM 1230 C C . THR A 1 157 ? 16.402 -1.318 9.396 1.00 58.59 157 THR A C 1
ATOM 1232 O O . THR A 1 157 ? 16.758 -2.239 8.664 1.00 58.59 157 THR A O 1
ATOM 1235 N N . PHE A 1 158 ? 15.558 -0.379 8.969 1.00 66.06 158 PHE A N 1
ATOM 1236 C CA . PHE A 1 158 ? 15.101 -0.314 7.584 1.00 66.06 158 PHE A CA 1
ATOM 1237 C C . PHE A 1 158 ? 16.057 0.536 6.739 1.00 66.06 158 PHE A C 1
ATOM 1239 O O . PHE A 1 158 ? 16.260 1.719 7.006 1.00 66.06 158 PHE A O 1
ATOM 1246 N N . GLN A 1 159 ? 16.656 -0.050 5.700 1.00 65.81 159 GLN A N 1
ATOM 1247 C CA . GLN A 1 159 ? 17.476 0.702 4.748 1.00 65.81 159 GLN A CA 1
ATOM 1248 C C . GLN A 1 159 ? 16.629 1.104 3.546 1.00 65.81 159 GLN A C 1
ATOM 1250 O O . GLN A 1 159 ? 16.442 0.320 2.618 1.00 65.81 159 GLN A O 1
ATOM 1255 N N . LEU A 1 160 ? 16.173 2.354 3.532 1.00 68.62 160 LEU A N 1
ATOM 1256 C CA . LEU A 1 160 ? 15.492 2.930 2.380 1.00 68.62 160 LEU A CA 1
ATOM 1257 C C . LEU A 1 160 ? 16.501 3.217 1.256 1.00 68.62 160 LEU A C 1
ATOM 1259 O O . LEU A 1 160 ? 16.994 4.334 1.095 1.00 68.62 160 LEU A O 1
ATOM 1263 N N . LYS A 1 161 ? 16.849 2.187 0.488 1.00 77.31 161 LYS A N 1
ATOM 1264 C CA . LYS A 1 161 ? 17.723 2.306 -0.680 1.00 77.31 161 LYS A CA 1
ATOM 1265 C C . LYS A 1 161 ? 16.914 2.061 -1.952 1.00 77.31 161 LYS A C 1
ATOM 1267 O O . LYS A 1 161 ? 16.247 1.031 -2.038 1.00 77.31 161 LYS A O 1
ATOM 1272 N N . PRO A 1 162 ? 16.980 2.967 -2.946 1.00 81.19 162 PRO A N 1
ATOM 1273 C CA . PRO A 1 162 ? 16.443 2.696 -4.270 1.00 81.19 162 PRO A CA 1
ATOM 1274 C C . PRO A 1 162 ? 16.990 1.386 -4.831 1.00 81.19 162 PRO A C 1
ATOM 1276 O O . PRO A 1 162 ? 18.158 1.044 -4.618 1.00 81.19 162 PRO A O 1
ATOM 1279 N N . LEU A 1 163 ? 16.153 0.677 -5.580 1.00 81.44 163 LEU A N 1
ATOM 1280 C CA . LEU A 1 163 ? 16.555 -0.530 -6.280 1.00 81.44 163 LEU A CA 1
ATOM 1281 C C . LEU A 1 163 ? 17.668 -0.216 -7.283 1.00 81.44 163 LEU A C 1
ATOM 1283 O O . LEU A 1 163 ? 17.593 0.754 -8.040 1.00 81.44 163 LEU A O 1
ATOM 1287 N N . SER A 1 164 ? 18.691 -1.074 -7.313 1.00 82.25 164 SER A N 1
ATOM 1288 C CA . SER A 1 164 ? 19.634 -1.085 -8.430 1.00 82.25 164 SER A CA 1
ATOM 1289 C C . SER A 1 164 ? 18.890 -1.448 -9.714 1.00 82.25 164 SER A C 1
ATOM 1291 O O . SER A 1 164 ? 17.918 -2.204 -9.685 1.00 82.25 164 SER A O 1
ATOM 1293 N N . LYS A 1 165 ? 19.376 -0.968 -10.862 1.00 77.44 165 LYS A N 1
ATOM 1294 C CA . LYS A 1 165 ? 18.809 -1.315 -12.176 1.00 77.44 165 LYS A CA 1
ATOM 1295 C C . LYS A 1 165 ? 18.842 -2.820 -12.462 1.00 77.44 165 LYS A C 1
ATOM 1297 O O . LYS A 1 165 ? 18.015 -3.298 -13.235 1.00 77.44 165 LYS A O 1
ATOM 1302 N N . ASP A 1 166 ? 19.766 -3.532 -11.821 1.00 79.94 166 ASP A N 1
ATOM 1303 C CA . ASP A 1 166 ? 19.947 -4.978 -11.957 1.00 79.94 166 ASP A CA 1
ATOM 1304 C C . ASP A 1 166 ? 19.161 -5.780 -10.907 1.00 79.94 166 ASP A C 1
ATOM 1306 O O . ASP A 1 166 ? 19.138 -7.010 -10.958 1.00 79.94 166 ASP A O 1
ATOM 1310 N N . ASN A 1 167 ? 18.493 -5.112 -9.957 1.00 82.44 167 ASN A N 1
ATOM 1311 C CA . ASN A 1 167 ? 17.682 -5.804 -8.963 1.00 82.44 167 ASN A CA 1
ATOM 1312 C C . ASN A 1 167 ? 16.423 -6.374 -9.618 1.00 82.44 167 ASN A C 1
ATOM 1314 O O . ASN A 1 167 ? 15.594 -5.641 -10.156 1.00 82.44 167 ASN A O 1
ATOM 1318 N N . VAL A 1 168 ? 16.266 -7.690 -9.502 1.00 85.38 168 VAL A N 1
ATOM 1319 C CA . VAL A 1 168 ? 15.104 -8.435 -10.010 1.00 85.38 168 VAL A CA 1
ATOM 1320 C C . VAL A 1 168 ? 14.438 -9.294 -8.936 1.00 85.38 168 VAL A C 1
ATOM 1322 O O . VAL A 1 168 ? 13.461 -9.974 -9.222 1.00 85.38 168 VAL A O 1
ATOM 1325 N N . THR A 1 169 ? 14.945 -9.279 -7.701 1.00 88.50 169 THR A N 1
ATOM 1326 C CA . THR A 1 169 ? 14.490 -10.156 -6.613 1.00 88.50 169 THR A CA 1
ATOM 1327 C C . THR A 1 169 ? 14.046 -9.374 -5.382 1.00 88.50 169 THR A C 1
ATOM 1329 O O . THR A 1 169 ? 14.689 -8.392 -4.996 1.00 88.50 169 THR A O 1
ATOM 1332 N N . GLY A 1 170 ? 12.990 -9.847 -4.724 1.00 86.50 170 GLY A N 1
ATOM 1333 C CA . GLY A 1 170 ? 12.510 -9.350 -3.433 1.00 86.50 170 GLY A CA 1
ATOM 1334 C C . GLY A 1 17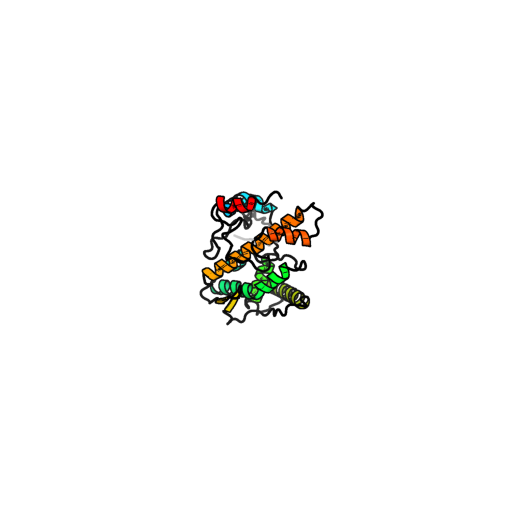0 ? 11.994 -10.492 -2.559 1.00 86.50 170 GLY A C 1
ATOM 1335 O O . GLY A 1 170 ? 11.860 -11.616 -3.039 1.00 86.50 170 GLY A O 1
ATOM 1336 N N . HIS A 1 171 ? 11.714 -10.213 -1.288 1.00 85.94 171 HIS A N 1
ATOM 1337 C CA . HIS A 1 171 ? 11.060 -11.165 -0.390 1.00 85.94 171 HIS A CA 1
ATOM 1338 C C . HIS A 1 171 ? 9.673 -10.644 -0.039 1.00 85.94 171 HIS A C 1
ATOM 1340 O O . HIS A 1 171 ? 9.549 -9.510 0.405 1.00 85.94 171 HIS A O 1
ATOM 1346 N N . PHE A 1 172 ? 8.651 -11.465 -0.247 1.00 86.19 172 PHE A N 1
ATOM 1347 C CA . PHE A 1 172 ? 7.266 -11.152 0.079 1.00 86.19 172 PHE A CA 1
ATOM 1348 C C . PHE A 1 172 ? 6.682 -12.320 0.872 1.00 86.19 172 PHE A C 1
ATOM 1350 O O . PHE A 1 172 ? 6.778 -13.463 0.425 1.00 86.19 172 PHE A O 1
ATOM 1357 N N . ASN A 1 173 ? 6.153 -12.056 2.070 1.00 82.69 173 ASN A N 1
ATOM 1358 C CA . ASN A 1 173 ? 5.625 -13.078 2.987 1.00 82.69 173 ASN A CA 1
ATOM 1359 C C . ASN A 1 173 ? 6.583 -14.268 3.208 1.00 82.69 173 ASN A C 1
ATOM 1361 O O . ASN A 1 173 ? 6.192 -15.432 3.175 1.00 82.69 173 ASN A O 1
ATOM 1365 N N . GLY A 1 174 ? 7.878 -13.980 3.378 1.00 79.44 174 GLY A N 1
ATOM 1366 C CA . GLY A 1 174 ? 8.915 -15.001 3.574 1.00 79.44 174 GLY A CA 1
ATOM 1367 C C . GLY A 1 174 ? 9.298 -15.797 2.318 1.00 79.44 174 GLY A C 1
ATOM 1368 O O . GLY A 1 174 ? 10.192 -16.640 2.389 1.00 79.44 174 GLY A O 1
ATOM 1369 N N . ARG A 1 175 ? 8.684 -15.524 1.159 1.00 85.69 175 ARG A N 1
ATOM 1370 C CA . ARG A 1 175 ? 8.999 -16.158 -0.128 1.00 85.69 175 ARG A CA 1
ATOM 1371 C C . ARG A 1 175 ? 9.831 -15.234 -1.013 1.00 85.69 175 ARG A C 1
ATOM 1373 O O . ARG A 1 175 ? 9.580 -14.035 -1.090 1.00 85.69 175 ARG A O 1
ATOM 1380 N N . LEU A 1 176 ? 10.789 -15.806 -1.742 1.00 85.00 176 LEU A N 1
ATOM 1381 C CA . LEU A 1 176 ? 11.490 -15.101 -2.814 1.00 85.00 176 LEU A CA 1
ATOM 1382 C C . LEU A 1 176 ? 10.543 -14.879 -4.004 1.00 85.00 176 LEU A C 1
ATOM 1384 O O . LEU A 1 176 ? 9.974 -15.831 -4.535 1.00 85.00 176 LEU A O 1
ATOM 1388 N N . VAL A 1 177 ? 10.421 -13.633 -4.449 1.00 87.38 177 VAL A N 1
ATOM 1389 C CA . VAL A 1 177 ? 9.691 -13.240 -5.662 1.00 87.38 177 VAL A CA 1
ATOM 1390 C C . VAL A 1 177 ? 10.661 -12.656 -6.683 1.00 87.38 177 VAL A C 1
ATOM 1392 O O . VAL A 1 177 ? 11.615 -11.957 -6.322 1.00 87.38 177 VAL A O 1
ATOM 1395 N N . ILE A 1 178 ? 10.435 -12.960 -7.963 1.00 87.12 178 ILE A N 1
ATOM 1396 C CA . ILE A 1 178 ? 11.331 -12.571 -9.059 1.00 87.12 178 ILE A CA 1
ATOM 1397 C C . ILE A 1 178 ? 10.544 -11.787 -10.109 1.00 87.12 178 ILE A C 1
ATOM 1399 O O . ILE A 1 178 ? 9.618 -12.298 -10.735 1.00 87.12 178 ILE A O 1
ATOM 1403 N N . PHE A 1 179 ? 10.959 -10.545 -10.342 1.00 84.69 179 PHE A N 1
ATOM 1404 C CA . PHE A 1 179 ? 10.345 -9.617 -11.283 1.00 84.69 179 PHE A CA 1
ATOM 1405 C C . PHE A 1 179 ? 11.326 -9.287 -12.407 1.00 84.69 179 PHE A C 1
ATOM 1407 O O . PHE A 1 179 ? 12.261 -8.505 -12.242 1.00 84.69 179 PHE A O 1
ATOM 1414 N N . ILE A 1 180 ? 11.109 -9.893 -13.575 1.00 83.94 180 ILE A N 1
ATOM 1415 C CA . ILE A 1 180 ? 11.956 -9.713 -14.761 1.00 83.94 180 ILE A CA 1
ATOM 1416 C C . ILE A 1 180 ? 11.410 -8.619 -15.688 1.00 83.94 180 ILE A C 1
ATOM 1418 O O . ILE A 1 180 ? 10.264 -8.185 -15.570 1.00 83.94 180 ILE A O 1
ATOM 1422 N N . LYS A 1 181 ? 12.207 -8.193 -16.677 1.00 84.56 181 LYS A N 1
ATOM 1423 C CA . LYS A 1 181 ? 11.814 -7.149 -17.649 1.00 84.56 181 LYS A CA 1
ATOM 1424 C C . LYS A 1 181 ? 10.572 -7.491 -18.480 1.00 84.56 181 LYS A C 1
ATOM 1426 O O . LYS A 1 181 ? 9.916 -6.585 -18.984 1.00 84.56 181 LYS A O 1
ATOM 1431 N N . ALA A 1 182 ? 10.249 -8.778 -18.617 1.00 85.19 182 ALA A N 1
ATOM 1432 C CA . ALA A 1 182 ? 9.062 -9.244 -19.334 1.00 85.19 182 ALA A CA 1
ATOM 1433 C C . ALA A 1 182 ? 7.742 -8.969 -18.588 1.00 85.19 182 ALA A C 1
ATOM 1435 O O . ALA A 1 182 ? 6.677 -9.145 -19.172 1.00 85.19 182 ALA A O 1
ATOM 1436 N N . GLY A 1 183 ? 7.807 -8.512 -17.335 1.00 85.19 183 GLY A N 1
ATOM 1437 C CA . GLY A 1 183 ? 6.650 -8.283 -16.476 1.00 85.19 183 GLY A CA 1
ATOM 1438 C C . GLY A 1 183 ? 6.645 -9.203 -15.253 1.00 85.19 183 GLY A C 1
ATOM 1439 O O . GLY A 1 183 ? 7.458 -10.133 -15.170 1.00 85.19 183 GLY A O 1
ATOM 1440 N N . PRO A 1 184 ? 5.753 -8.934 -14.288 1.00 85.62 184 PRO A N 1
ATOM 1441 C CA . PRO A 1 184 ? 5.597 -9.776 -13.117 1.00 85.62 184 PRO A CA 1
ATOM 1442 C C . PRO A 1 184 ? 4.951 -11.114 -13.473 1.00 85.62 184 PRO A C 1
ATOM 1444 O O . PRO A 1 184 ? 4.096 -11.189 -14.360 1.00 85.62 184 PRO A O 1
ATOM 1447 N N . LEU A 1 185 ? 5.316 -12.172 -12.743 1.00 87.62 185 LEU A N 1
ATOM 1448 C CA . LEU A 1 185 ? 4.569 -13.421 -12.812 1.00 87.62 185 LEU A CA 1
ATOM 1449 C C . LEU A 1 185 ? 3.134 -13.169 -12.332 1.00 87.62 185 LEU A C 1
ATOM 1451 O O . LEU A 1 185 ? 2.911 -12.505 -11.321 1.00 87.62 185 LEU A O 1
ATOM 1455 N N . LEU A 1 186 ? 2.154 -13.704 -13.061 1.00 87.31 186 LEU A N 1
ATOM 1456 C CA . LEU A 1 186 ? 0.743 -13.417 -12.809 1.00 87.31 186 LEU A CA 1
ATOM 1457 C C . LEU A 1 186 ? 0.286 -13.835 -11.403 1.00 87.31 186 LEU A C 1
ATOM 1459 O O . LEU A 1 186 ? -0.515 -13.129 -10.795 1.00 87.31 186 LEU A O 1
ATOM 1463 N N . SER A 1 187 ? 0.782 -14.966 -10.893 1.00 86.44 187 SER A N 1
ATOM 1464 C CA . SER A 1 187 ? 0.485 -15.432 -9.534 1.00 86.44 187 SER A CA 1
ATOM 1465 C C . SER A 1 187 ? 1.012 -14.461 -8.481 1.00 86.44 187 SER A C 1
ATOM 1467 O O . SER A 1 187 ? 0.244 -14.034 -7.627 1.00 86.44 187 SER A O 1
ATOM 1469 N N . ASP A 1 188 ? 2.277 -14.052 -8.597 1.00 88.88 188 ASP A N 1
ATOM 1470 C CA . ASP A 1 188 ? 2.926 -13.148 -7.642 1.00 88.88 188 ASP A CA 1
ATOM 1471 C C . ASP A 1 188 ? 2.274 -11.763 -7.668 1.00 88.88 188 ASP A C 1
ATOM 1473 O O . ASP A 1 188 ? 1.983 -11.184 -6.625 1.00 88.88 188 ASP A O 1
ATOM 1477 N N . ALA A 1 189 ? 1.983 -11.244 -8.867 1.00 89.81 189 ALA A N 1
ATOM 1478 C CA . ALA A 1 189 ? 1.293 -9.969 -9.023 1.00 89.81 189 ALA A CA 1
ATOM 1479 C C . ALA A 1 189 ? -0.079 -9.980 -8.343 1.00 89.81 189 ALA A C 1
ATOM 1481 O O . ALA A 1 189 ? -0.429 -9.028 -7.650 1.00 89.81 189 ALA A O 1
ATOM 1482 N N . ARG A 1 190 ? -0.857 -11.050 -8.538 1.00 88.56 190 ARG A N 1
ATOM 1483 C CA . ARG A 1 190 ? -2.190 -11.184 -7.941 1.00 88.56 190 ARG A CA 1
ATOM 1484 C C . ARG A 1 190 ? -2.129 -11.321 -6.434 1.00 88.56 190 ARG A C 1
ATOM 1486 O O . ARG A 1 190 ? -2.943 -10.700 -5.769 1.00 88.56 190 ARG A O 1
ATOM 1493 N N . GLU A 1 191 ? -1.184 -12.096 -5.915 1.00 87.94 191 GLU A N 1
ATOM 1494 C CA . GLU A 1 191 ? -0.984 -12.265 -4.475 1.00 87.94 191 GLU A CA 1
ATOM 1495 C C . GLU A 1 191 ? -0.660 -10.923 -3.807 1.00 87.94 191 GLU A C 1
ATOM 1497 O O . GLU A 1 191 ? -1.330 -10.528 -2.859 1.00 87.94 191 GLU A O 1
ATOM 1502 N N . ILE A 1 192 ? 0.274 -10.159 -4.380 1.00 90.31 192 ILE A N 1
ATOM 1503 C CA . ILE A 1 192 ? 0.642 -8.826 -3.884 1.00 90.31 192 ILE A CA 1
ATOM 1504 C C . ILE A 1 192 ? -0.524 -7.836 -3.991 1.00 90.31 192 ILE A C 1
ATOM 1506 O O . ILE A 1 192 ? -0.768 -7.050 -3.079 1.00 90.31 192 ILE A O 1
ATOM 1510 N N . LEU A 1 193 ? -1.246 -7.831 -5.116 1.00 90.94 193 LEU A N 1
ATOM 1511 C CA . LEU A 1 193 ? -2.394 -6.939 -5.287 1.00 90.94 193 LEU A CA 1
ATOM 1512 C C . LEU A 1 193 ? -3.559 -7.329 -4.376 1.00 90.94 193 LEU A C 1
ATOM 1514 O O . LEU A 1 193 ? -4.303 -6.447 -3.960 1.00 90.94 193 LEU A O 1
ATOM 1518 N N . TRP A 1 194 ? -3.739 -8.617 -4.086 1.00 87.25 194 TRP A N 1
ATOM 1519 C CA . TRP A 1 194 ? -4.743 -9.100 -3.145 1.00 87.25 194 TRP A CA 1
ATOM 1520 C C . TRP A 1 194 ? -4.442 -8.606 -1.735 1.00 87.25 194 TRP A C 1
ATOM 1522 O O . TRP A 1 194 ? -5.287 -7.950 -1.135 1.00 87.25 194 TRP A O 1
ATOM 1532 N N . ASP A 1 195 ? -3.220 -8.845 -1.265 1.00 88.62 195 ASP A N 1
ATOM 1533 C CA . ASP A 1 195 ? -2.738 -8.372 0.029 1.00 88.62 195 ASP A CA 1
ATOM 1534 C C . ASP A 1 195 ? -2.913 -6.849 0.171 1.00 88.62 195 ASP A C 1
ATOM 1536 O O . ASP A 1 195 ? -3.540 -6.362 1.111 1.00 88.62 195 ASP A O 1
ATOM 1540 N N . LEU A 1 196 ? -2.508 -6.082 -0.845 1.00 90.19 196 LEU A N 1
ATOM 1541 C CA . LEU A 1 196 ? -2.664 -4.630 -0.835 1.00 90.19 196 LEU A CA 1
ATOM 1542 C C . LEU A 1 196 ? -4.135 -4.171 -0.847 1.00 90.19 196 LEU A C 1
ATOM 1544 O O . LEU A 1 196 ? -4.463 -3.158 -0.226 1.00 90.19 196 LEU A O 1
ATOM 1548 N N . ASN A 1 197 ? -5.028 -4.876 -1.550 1.00 86.38 197 ASN A N 1
ATOM 1549 C CA . ASN A 1 197 ? -6.471 -4.606 -1.493 1.00 86.38 197 ASN A CA 1
ATOM 1550 C C . ASN A 1 197 ? -7.019 -4.870 -0.089 1.00 86.38 197 ASN A C 1
ATOM 1552 O O . ASN A 1 197 ? -7.755 -4.047 0.450 1.00 86.38 197 ASN A O 1
ATOM 1556 N N . GLU A 1 198 ? -6.645 -6.000 0.504 1.00 85.19 198 GLU A N 1
ATOM 1557 C CA . GLU A 1 198 ? -7.084 -6.402 1.834 1.00 85.19 198 GLU A CA 1
ATOM 1558 C C . GLU A 1 198 ? -6.624 -5.405 2.903 1.00 85.19 198 GLU A C 1
ATOM 1560 O O . GLU A 1 198 ? -7.429 -4.956 3.721 1.00 85.19 198 GLU A O 1
ATOM 1565 N N . LEU A 1 199 ? -5.360 -4.982 2.858 1.00 86.31 199 LEU A N 1
ATOM 1566 C CA . LEU A 1 199 ? -4.818 -3.988 3.779 1.00 86.31 199 LEU A CA 1
ATOM 1567 C C . LEU A 1 199 ? -5.512 -2.627 3.636 1.00 86.31 199 LEU A C 1
ATOM 1569 O O . LEU A 1 199 ? -5.879 -2.026 4.646 1.00 86.31 199 LEU A O 1
ATOM 1573 N N . ASN A 1 200 ? -5.738 -2.146 2.405 1.00 86.56 200 ASN A N 1
ATOM 1574 C CA . ASN A 1 200 ? -6.483 -0.900 2.184 1.00 86.56 200 ASN A CA 1
ATOM 1575 C C . ASN A 1 200 ? -7.920 -1.008 2.717 1.00 86.56 200 ASN A C 1
ATOM 1577 O O . ASN A 1 200 ? -8.371 -0.110 3.423 1.00 86.56 200 ASN A O 1
ATOM 1581 N N . PHE A 1 201 ? -8.610 -2.121 2.456 1.00 83.12 201 PHE A N 1
ATOM 1582 C CA . PHE A 1 201 ? -9.960 -2.356 2.969 1.00 83.12 201 PHE A CA 1
ATOM 1583 C C . PHE A 1 201 ? -10.005 -2.323 4.502 1.00 83.12 201 PHE A C 1
ATOM 1585 O O . PHE A 1 201 ? -10.850 -1.644 5.087 1.00 83.12 201 PHE A O 1
ATOM 1592 N N . ARG A 1 202 ? -9.066 -3.008 5.170 1.00 82.19 202 ARG A N 1
ATOM 1593 C CA . ARG A 1 202 ? -8.957 -2.990 6.637 1.00 82.19 202 ARG A CA 1
ATOM 1594 C C . ARG A 1 202 ? -8.738 -1.563 7.157 1.00 82.19 202 ARG A C 1
ATOM 1596 O O . ARG A 1 202 ? -9.374 -1.170 8.131 1.00 82.19 202 ARG A O 1
ATOM 1603 N N . GLN A 1 203 ? -7.892 -0.769 6.497 1.00 81.81 203 GLN A N 1
ATOM 1604 C CA . GLN A 1 203 ? -7.652 0.632 6.867 1.00 81.81 203 GLN A CA 1
ATOM 1605 C C . GLN A 1 203 ? -8.888 1.520 6.690 1.00 81.81 203 GLN A C 1
ATOM 1607 O O . GLN A 1 203 ? -9.202 2.319 7.573 1.00 81.81 203 GLN A O 1
ATOM 1612 N N . GLU A 1 204 ? -9.617 1.376 5.584 1.00 80.50 204 GLU A N 1
ATOM 1613 C CA . GLU A 1 204 ? -10.864 2.112 5.354 1.00 80.50 204 GLU A CA 1
ATOM 1614 C C . GLU A 1 204 ? -11.914 1.771 6.410 1.00 80.50 204 GLU A C 1
ATOM 1616 O O . GLU A 1 204 ? -12.557 2.665 6.964 1.00 80.50 204 GLU A O 1
ATOM 1621 N N . LEU A 1 205 ? -12.040 0.488 6.749 1.00 79.50 205 LEU A N 1
ATOM 1622 C CA . LEU A 1 205 ? -12.982 0.032 7.757 1.00 79.50 205 LEU A CA 1
ATOM 1623 C C . LEU A 1 205 ? -12.614 0.515 9.163 1.00 79.50 205 LEU A C 1
ATOM 1625 O O . LEU A 1 205 ? -13.498 0.950 9.895 1.00 79.50 205 LEU A O 1
ATOM 1629 N N . LEU A 1 206 ? -11.327 0.512 9.522 1.00 77.50 206 LEU A N 1
ATOM 1630 C CA . LEU A 1 206 ? -10.851 1.103 10.776 1.00 77.50 206 LEU A CA 1
ATOM 1631 C C . LEU A 1 206 ? -11.093 2.611 10.831 1.00 77.50 206 LEU A C 1
ATOM 1633 O O . LEU A 1 206 ? -11.491 3.135 11.868 1.00 77.50 206 LEU A O 1
ATOM 1637 N N . SER A 1 207 ? -10.871 3.321 9.725 1.00 76.88 207 SER A N 1
ATOM 1638 C CA . SER A 1 207 ? -11.146 4.757 9.651 1.00 76.88 207 SER A CA 1
ATOM 1639 C C . SER A 1 207 ? -12.634 5.045 9.849 1.00 76.88 207 SER A C 1
ATOM 1641 O O . SER A 1 207 ? -12.998 5.924 10.632 1.00 76.88 207 SER A O 1
ATOM 1643 N N . LEU A 1 208 ? -13.501 4.263 9.199 1.00 75.81 208 LEU A N 1
ATOM 1644 C CA . LEU A 1 208 ? -14.948 4.361 9.359 1.00 75.81 208 LEU A CA 1
ATOM 1645 C C . LEU A 1 208 ? -15.380 4.049 10.796 1.00 75.81 208 LEU A C 1
ATOM 1647 O O . LEU A 1 208 ? -16.167 4.790 11.380 1.00 75.81 208 LEU A O 1
ATOM 1651 N N . ASP A 1 209 ? -14.846 2.976 11.372 1.00 79.81 209 ASP A N 1
ATOM 1652 C CA . ASP A 1 209 ? -15.121 2.574 12.744 1.00 79.81 209 ASP A CA 1
ATOM 1653 C C . ASP A 1 209 ? -14.731 3.674 13.747 1.00 79.81 209 ASP A C 1
ATOM 1655 O O . ASP A 1 209 ? -15.562 4.070 14.564 1.00 79.81 209 ASP A O 1
ATOM 1659 N N . ARG A 1 210 ? -13.533 4.265 13.609 1.00 76.56 210 ARG A N 1
ATOM 1660 C CA . ARG A 1 210 ? -13.081 5.411 14.422 1.00 76.56 210 ARG A CA 1
ATOM 1661 C C . ARG A 1 210 ? -14.007 6.624 14.289 1.00 76.56 210 ARG A C 1
ATOM 1663 O O . ARG A 1 210 ? -14.245 7.316 15.273 1.00 76.56 210 ARG A O 1
ATOM 1670 N N . GLN A 1 211 ? -14.529 6.901 13.093 1.00 72.06 211 GLN A N 1
ATOM 1671 C CA . GLN A 1 211 ? -15.438 8.034 12.861 1.00 72.06 211 GLN A CA 1
ATOM 1672 C C . GLN A 1 211 ? -16.834 7.817 13.452 1.00 72.06 211 GLN A C 1
ATOM 1674 O O . GLN A 1 211 ? -17.486 8.771 13.879 1.00 72.06 211 GLN A O 1
ATOM 1679 N N . LEU A 1 212 ? -17.316 6.575 13.438 1.00 75.25 212 LEU A N 1
ATOM 1680 C CA . LEU A 1 212 ? -18.644 6.218 13.932 1.00 75.25 212 LEU A CA 1
ATOM 1681 C C . LEU A 1 212 ? -18.648 5.856 15.420 1.00 75.25 212 LEU A C 1
ATOM 1683 O O . LEU A 1 212 ? -19.729 5.717 16.001 1.00 75.25 212 LEU A O 1
ATOM 1687 N N . ASP A 1 213 ? -17.476 5.713 16.041 1.00 78.38 213 ASP A N 1
ATOM 1688 C CA . ASP A 1 213 ? -17.376 5.324 17.436 1.00 78.38 213 ASP A CA 1
ATOM 1689 C C . ASP A 1 213 ? -17.992 6.367 18.380 1.00 78.38 213 ASP A C 1
ATOM 1691 O O . ASP A 1 213 ? -17.627 7.541 18.413 1.00 78.38 213 ASP A O 1
ATOM 1695 N N . ARG A 1 214 ? -18.935 5.898 19.197 1.00 77.88 214 ARG A N 1
ATOM 1696 C CA . ARG A 1 214 ? -19.564 6.645 20.296 1.00 77.88 214 ARG A CA 1
ATOM 1697 C C . ARG A 1 214 ? -19.532 5.872 21.615 1.00 77.88 214 ARG A C 1
ATOM 1699 O O . ARG A 1 214 ? -20.209 6.251 22.564 1.00 77.88 214 ARG A O 1
ATOM 1706 N N . SER A 1 215 ? -18.801 4.760 21.661 1.00 77.75 215 SER A N 1
ATOM 1707 C CA . SER A 1 215 ? -18.797 3.806 22.774 1.00 77.75 215 SER A CA 1
ATOM 1708 C C . SER A 1 215 ? -18.024 4.294 23.998 1.00 77.75 215 SER A C 1
ATOM 1710 O O . SER A 1 215 ? -18.259 3.797 25.095 1.00 77.75 215 SER A O 1
ATOM 1712 N N . GLY A 1 216 ? -17.093 5.239 23.815 1.00 78.12 216 GLY A N 1
ATOM 1713 C CA . GLY A 1 216 ? -16.155 5.655 24.860 1.00 78.12 216 GLY A CA 1
ATOM 1714 C C . GLY A 1 216 ? -15.104 4.593 25.208 1.00 78.12 216 GLY A C 1
ATOM 1715 O O . GLY A 1 216 ? -14.410 4.740 26.211 1.00 78.12 216 GLY A O 1
ATOM 1716 N N . MET A 1 217 ? -14.993 3.524 24.410 1.00 81.56 217 MET A N 1
ATOM 1717 C CA . MET A 1 217 ? -13.980 2.483 24.578 1.00 81.56 217 MET A CA 1
ATOM 1718 C C . MET A 1 217 ? -12.584 3.044 24.290 1.00 81.56 217 MET A C 1
ATOM 1720 O O . MET A 1 217 ? -12.413 3.887 23.408 1.00 81.56 217 MET A O 1
ATOM 1724 N N . LEU A 1 218 ? -11.572 2.566 25.018 1.00 77.44 218 LEU A N 1
ATOM 1725 C CA . LEU A 1 218 ? -10.191 2.924 24.711 1.00 77.44 218 LEU A CA 1
ATOM 1726 C C . LEU A 1 218 ? -9.804 2.368 23.325 1.00 77.44 218 LEU A C 1
ATOM 1728 O O . LEU A 1 218 ? -10.172 1.233 23.008 1.00 77.44 218 LEU A O 1
ATOM 1732 N N . PRO A 1 219 ? -9.030 3.114 22.509 1.00 70.31 219 PRO A N 1
ATOM 1733 C CA . PRO A 1 219 ? -8.668 2.689 21.154 1.00 70.31 219 PRO A CA 1
ATOM 1734 C C . PRO A 1 219 ? -8.004 1.309 21.087 1.00 70.31 219 PRO A C 1
ATOM 1736 O O . PRO A 1 219 ? -8.261 0.547 20.161 1.00 70.31 219 PRO A O 1
ATOM 1739 N N . PHE A 1 220 ? -7.185 0.972 22.087 1.00 70.50 220 PHE A N 1
ATOM 1740 C CA . PHE A 1 220 ? -6.498 -0.316 22.168 1.00 70.50 220 PHE A CA 1
ATOM 1741 C C . PHE A 1 220 ? -7.466 -1.492 22.383 1.00 70.50 220 PHE A C 1
ATOM 1743 O O . PHE A 1 220 ? -7.429 -2.461 21.631 1.00 70.50 220 PHE A O 1
ATOM 1750 N N . ASP A 1 221 ? -8.383 -1.387 23.350 1.00 74.12 221 ASP A N 1
ATOM 1751 C CA . ASP A 1 221 ? -9.373 -2.440 23.632 1.00 74.12 221 ASP A CA 1
ATOM 1752 C C . ASP A 1 221 ? -10.321 -2.650 22.447 1.00 74.12 221 ASP A C 1
ATOM 1754 O O . ASP A 1 221 ? -10.747 -3.768 22.146 1.00 74.12 221 ASP A O 1
ATOM 1758 N N . ARG A 1 222 ? -10.633 -1.558 21.745 1.00 74.25 222 ARG A N 1
ATOM 1759 C CA . ARG A 1 222 ? -11.456 -1.586 20.540 1.00 74.25 222 ARG A CA 1
ATOM 1760 C C . ARG A 1 222 ? -10.752 -2.297 19.392 1.00 74.25 222 ARG A C 1
ATOM 1762 O O . ARG A 1 222 ? -11.362 -3.144 18.746 1.00 74.25 222 ARG A O 1
ATOM 1769 N N . GLN A 1 223 ? -9.480 -1.978 19.171 1.00 71.00 223 GLN A N 1
ATOM 1770 C CA . GLN A 1 223 ? -8.646 -2.634 18.171 1.00 71.00 223 GLN A CA 1
ATOM 1771 C C . GLN A 1 223 ? -8.570 -4.143 18.428 1.00 71.00 223 GLN A C 1
ATOM 1773 O O . GLN A 1 223 ? -8.813 -4.921 17.510 1.00 71.00 223 GLN A O 1
ATOM 1778 N N . LEU A 1 224 ? -8.344 -4.548 19.682 1.00 73.44 224 LEU A N 1
ATOM 1779 C CA . LEU A 1 224 ? -8.302 -5.958 20.070 1.00 73.44 224 LEU A CA 1
ATOM 1780 C C . LEU A 1 224 ? -9.625 -6.674 19.755 1.00 73.44 224 LEU A C 1
ATOM 1782 O O . LEU A 1 224 ? -9.623 -7.754 19.174 1.00 73.44 224 LEU A O 1
ATOM 1786 N N . ARG A 1 225 ? -10.768 -6.044 20.059 1.00 74.88 225 ARG A N 1
ATOM 1787 C CA . ARG A 1 225 ? -12.083 -6.598 19.702 1.00 74.88 225 ARG A CA 1
ATOM 1788 C C . ARG A 1 225 ? -12.308 -6.686 18.205 1.00 74.88 225 ARG A C 1
ATOM 1790 O O . ARG A 1 225 ? -12.935 -7.632 17.758 1.00 74.88 225 ARG A O 1
ATOM 1797 N N . LEU A 1 226 ? -11.865 -5.699 17.429 1.00 71.75 226 LEU A N 1
ATOM 1798 C CA . LEU A 1 226 ? -11.986 -5.765 15.974 1.00 71.75 226 LEU A CA 1
ATOM 1799 C C . LEU A 1 226 ? -11.157 -6.924 15.429 1.00 71.75 226 LEU A C 1
ATOM 1801 O O . LEU A 1 226 ? -11.659 -7.667 14.595 1.00 71.75 226 LEU A O 1
ATOM 1805 N N . GLU A 1 227 ? -9.940 -7.111 15.938 1.00 69.06 227 GLU A N 1
ATOM 1806 C CA . GLU A 1 227 ? -9.052 -8.219 15.578 1.00 69.06 227 GLU A CA 1
ATOM 1807 C C . GLU A 1 227 ? -9.662 -9.599 15.860 1.00 69.06 227 GLU A C 1
ATOM 1809 O O . GLU A 1 227 ? -9.409 -10.514 15.086 1.00 69.06 227 GLU A O 1
ATOM 1814 N N . GLU A 1 228 ? -10.544 -9.753 16.855 1.00 68.31 228 GLU A N 1
ATOM 1815 C CA . GLU A 1 228 ? -11.300 -11.005 17.067 1.00 68.31 228 GLU A CA 1
ATOM 1816 C C . GLU A 1 228 ? -12.218 -11.373 15.884 1.00 68.31 228 GLU A C 1
ATOM 1818 O O . GLU A 1 228 ? -12.515 -12.549 15.672 1.00 68.31 228 GLU A O 1
ATOM 1823 N N . TYR A 1 229 ? -12.668 -10.389 15.097 1.00 64.06 229 TYR A N 1
ATOM 1824 C CA . TYR A 1 229 ? -13.527 -10.612 13.927 1.00 64.06 229 TYR A CA 1
ATOM 1825 C C . TYR A 1 229 ? -12.741 -10.802 12.622 1.00 64.06 229 TYR A C 1
ATOM 1827 O O . TYR A 1 229 ? -13.340 -11.164 11.604 1.00 64.06 229 TYR A O 1
ATOM 1835 N N . TRP A 1 230 ? -11.423 -10.580 12.631 1.00 61.97 230 TRP A N 1
ATOM 1836 C CA . TRP A 1 230 ? -10.551 -10.773 11.472 1.00 61.97 230 TRP A CA 1
ATOM 1837 C C . TRP A 1 230 ? -9.693 -12.021 11.659 1.00 61.97 230 TRP A C 1
ATOM 1839 O O . TRP A 1 230 ? -9.042 -12.206 12.681 1.00 61.97 230 TRP A O 1
ATOM 1849 N N . VAL A 1 231 ? -9.638 -12.880 10.642 1.00 52.91 231 VAL A N 1
ATOM 1850 C CA . VAL A 1 231 ? -8.643 -13.957 10.629 1.00 52.91 231 VAL A CA 1
ATOM 1851 C C . VAL A 1 231 ? -7.282 -13.336 10.289 1.00 52.91 231 VAL A C 1
ATOM 1853 O O . VAL A 1 231 ? -7.109 -12.737 9.224 1.00 52.91 231 VAL A O 1
ATOM 1856 N N . GLY A 1 232 ? -6.330 -13.453 11.216 1.00 51.91 232 GLY A N 1
ATOM 1857 C CA . GLY A 1 232 ? -4.985 -12.886 11.098 1.00 51.91 232 GLY A CA 1
ATOM 1858 C C . GLY A 1 232 ? -4.883 -11.424 11.554 1.00 51.91 232 GLY A C 1
ATOM 1859 O O . GLY A 1 232 ? -5.725 -10.580 11.236 1.00 51.91 232 GLY A O 1
ATOM 1860 N N . SER A 1 233 ? -3.803 -11.120 12.279 1.00 51.00 233 SER A N 1
ATOM 1861 C CA . SER A 1 233 ? -3.435 -9.757 12.683 1.00 51.00 233 SER A CA 1
ATOM 1862 C C . SER A 1 233 ? -3.288 -8.851 11.454 1.00 51.00 233 SER A C 1
ATOM 1864 O O . SER A 1 233 ? -2.873 -9.307 10.391 1.00 51.00 233 SER A O 1
ATOM 1866 N N . ILE A 1 234 ? -3.558 -7.545 11.588 1.00 49.47 234 ILE A N 1
ATOM 1867 C CA . ILE A 1 234 ? -3.214 -6.536 10.559 1.00 49.47 234 ILE A CA 1
ATOM 1868 C C . ILE A 1 234 ? -1.730 -6.617 10.167 1.00 49.47 234 ILE A C 1
ATOM 1870 O O . ILE A 1 234 ? -1.354 -6.244 9.062 1.00 49.47 234 ILE A O 1
ATOM 1874 N N . GLN A 1 235 ? -0.893 -7.136 11.064 1.00 46.94 235 GLN A N 1
ATOM 1875 C CA . GLN A 1 235 ? 0.540 -7.295 10.865 1.00 46.94 235 GLN A CA 1
ATOM 1876 C C . GLN A 1 235 ? 0.909 -8.580 10.104 1.00 46.94 235 GLN A C 1
ATOM 1878 O O . GLN A 1 235 ? 2.033 -8.671 9.620 1.00 46.94 235 GLN A O 1
ATOM 1883 N N . GLN A 1 236 ? 0.002 -9.563 10.003 1.00 44.78 236 GLN A N 1
ATOM 1884 C CA . GLN A 1 236 ? 0.213 -10.842 9.313 1.00 44.78 236 GLN A CA 1
ATOM 1885 C C . GLN A 1 236 ? -1.128 -11.414 8.811 1.00 44.78 236 GLN A C 1
ATOM 1887 O O . GLN A 1 236 ? -1.783 -12.167 9.542 1.00 44.78 236 GLN A O 1
ATOM 1892 N N . PRO A 1 237 ? -1.569 -11.077 7.586 1.00 40.19 237 PRO A N 1
ATOM 1893 C CA . PRO A 1 237 ? -2.713 -11.746 6.984 1.00 40.19 237 PRO A CA 1
ATOM 1894 C C . PRO A 1 237 ? -2.353 -13.211 6.700 1.00 40.19 237 PRO A C 1
ATOM 1896 O O . PRO A 1 237 ? -1.503 -13.515 5.863 1.00 40.19 237 PRO A O 1
ATOM 1899 N N . ASP A 1 238 ? -2.995 -14.142 7.409 1.00 42.69 238 ASP A N 1
ATOM 1900 C CA . ASP A 1 238 ? -2.906 -15.568 7.094 1.00 42.69 238 ASP A CA 1
ATOM 1901 C C . ASP A 1 238 ? -3.860 -15.892 5.934 1.00 42.69 238 ASP A C 1
ATOM 1903 O O . ASP A 1 238 ? -5.015 -16.293 6.108 1.00 42.69 238 ASP A O 1
ATOM 1907 N N . ILE A 1 239 ? -3.357 -15.692 4.715 1.00 47.66 239 ILE A N 1
ATOM 1908 C CA . ILE A 1 239 ? -4.093 -15.902 3.458 1.00 47.66 239 ILE A CA 1
ATOM 1909 C C . ILE A 1 239 ? -4.489 -17.380 3.276 1.00 47.66 239 ILE A C 1
ATOM 1911 O O . ILE A 1 239 ? -5.401 -17.686 2.502 1.00 47.66 239 ILE A O 1
ATOM 1915 N N . SER A 1 240 ? -3.891 -18.315 4.031 1.00 44.44 240 SER A N 1
ATOM 1916 C CA . SER A 1 240 ? -4.289 -19.730 3.994 1.00 44.44 240 SER A CA 1
ATOM 1917 C C . SER A 1 240 ? -5.746 -19.953 4.426 1.00 44.44 240 SER A C 1
ATOM 1919 O O . SER A 1 240 ? -6.342 -20.980 4.090 1.00 44.44 240 SER A O 1
ATOM 1921 N N . GLN A 1 241 ? -6.352 -18.965 5.096 1.00 45.81 241 GLN A N 1
ATOM 1922 C CA . GLN A 1 241 ? -7.727 -19.009 5.587 1.00 45.81 241 GLN A CA 1
ATOM 1923 C C . GLN A 1 241 ? -8.671 -17.994 4.930 1.00 45.81 241 GLN A C 1
ATOM 1925 O O . GLN A 1 241 ? -9.806 -17.842 5.377 1.00 45.81 241 GLN A O 1
ATOM 1930 N N . ALA A 1 242 ? -8.274 -17.352 3.825 1.00 46.62 242 ALA A N 1
ATOM 1931 C CA . ALA A 1 242 ? -9.108 -16.365 3.124 1.00 46.62 242 ALA A CA 1
ATOM 1932 C C . ALA A 1 242 ? -10.480 -16.915 2.654 1.00 46.62 242 ALA A C 1
ATOM 1934 O O . ALA A 1 242 ? -11.418 -16.154 2.420 1.00 46.62 242 ALA A O 1
ATOM 1935 N N . GLY A 1 243 ? -10.616 -18.243 2.542 1.00 49.91 243 GLY A N 1
ATOM 1936 C CA . GLY A 1 243 ? -11.872 -18.947 2.253 1.00 49.91 243 GLY A CA 1
ATOM 1937 C C . GLY A 1 243 ? -12.686 -19.368 3.485 1.00 49.91 243 GLY A C 1
ATOM 1938 O O . GLY A 1 243 ? -13.591 -20.187 3.346 1.00 49.91 243 GLY A O 1
ATOM 1939 N N . GLN A 1 244 ? -12.360 -18.873 4.678 1.00 54.97 244 GLN A N 1
ATOM 1940 C CA . GLN A 1 244 ? -13.075 -19.145 5.929 1.00 54.97 244 GLN A CA 1
ATOM 1941 C C . GLN A 1 244 ? -13.754 -17.871 6.463 1.00 54.97 244 GLN A C 1
ATOM 1943 O O . GLN A 1 244 ? -13.671 -16.795 5.866 1.00 54.97 244 GLN A O 1
ATOM 1948 N N . GLY A 1 245 ? -14.486 -17.981 7.574 1.00 63.97 245 GLY A N 1
ATOM 1949 C CA . GLY A 1 245 ? -15.164 -16.830 8.171 1.00 63.97 245 GLY A CA 1
ATOM 1950 C C . GLY A 1 245 ? -16.236 -16.232 7.252 1.00 63.97 245 GLY A C 1
ATOM 1951 O O . GLY A 1 245 ? -17.019 -16.939 6.615 1.00 63.97 245 GLY A O 1
ATOM 1952 N N . LEU A 1 246 ? -16.254 -14.902 7.146 1.00 50.22 246 LEU A N 1
ATOM 1953 C CA . LEU A 1 246 ? -17.154 -14.172 6.243 1.00 50.22 246 LEU A CA 1
ATOM 1954 C C . LEU A 1 246 ? -16.762 -14.299 4.757 1.00 50.22 246 LEU A C 1
ATOM 1956 O O . LEU A 1 246 ? -17.601 -14.054 3.888 1.00 50.22 246 LEU A O 1
ATOM 1960 N N . GLY A 1 247 ? -15.524 -14.718 4.467 1.00 49.22 247 GLY A N 1
ATOM 1961 C CA . GLY A 1 247 ? -15.014 -14.993 3.120 1.00 49.22 247 GLY A CA 1
ATOM 1962 C C . GLY A 1 247 ? -15.399 -16.372 2.572 1.00 49.22 247 GLY A C 1
ATOM 1963 O O . GLY A 1 247 ? -15.131 -16.657 1.405 1.00 49.22 247 GLY A O 1
ATOM 1964 N N . ALA A 1 248 ? -16.062 -17.219 3.372 1.00 66.25 248 ALA A N 1
ATOM 1965 C CA . ALA A 1 248 ? -16.413 -18.578 2.971 1.00 66.25 248 ALA A CA 1
ATOM 1966 C C . ALA A 1 248 ? -17.304 -18.618 1.716 1.00 66.25 248 ALA A C 1
ATOM 1968 O O . ALA A 1 248 ? -18.173 -17.759 1.547 1.00 66.25 248 ALA A O 1
ATOM 1969 N N . PRO A 1 249 ? -17.132 -19.585 0.800 1.00 48.56 249 PRO A N 1
ATOM 1970 C CA . PRO A 1 249 ? -17.837 -19.587 -0.482 1.00 48.56 249 PRO A CA 1
ATOM 1971 C C . PRO A 1 249 ? -19.345 -19.828 -0.338 1.00 48.56 249 PRO A C 1
ATOM 1973 O O . PRO A 1 249 ? -20.119 -19.331 -1.159 1.00 48.56 249 PRO A O 1
ATOM 1976 N N . SER A 1 250 ? -19.780 -20.529 0.713 1.00 63.22 250 SER A N 1
ATOM 1977 C CA . SER A 1 250 ? -21.194 -20.811 0.966 1.00 63.22 250 SER A CA 1
ATOM 1978 C C . SER A 1 250 ? -21.772 -19.935 2.082 1.00 63.22 250 SER A C 1
ATOM 1980 O O . SER A 1 250 ? -21.092 -19.548 3.031 1.00 63.22 250 SER A O 1
ATOM 1982 N N . VAL A 1 251 ? -23.067 -19.627 1.984 1.00 60.78 251 VAL A N 1
ATOM 1983 C CA . VAL A 1 251 ? -23.782 -18.866 3.021 1.00 60.78 251 VAL A CA 1
ATOM 1984 C C . VAL A 1 251 ? -23.918 -19.687 4.307 1.00 60.78 251 VAL A C 1
ATOM 1986 O O . VAL A 1 251 ? -23.834 -19.111 5.389 1.00 60.78 251 VAL A O 1
ATOM 1989 N N . GLN A 1 252 ? -24.069 -21.016 4.217 1.00 72.00 252 GLN A N 1
ATOM 1990 C CA . GLN A 1 252 ? -24.097 -21.885 5.400 1.00 72.00 252 GLN A CA 1
ATOM 1991 C C . GLN A 1 252 ? -22.794 -21.790 6.206 1.00 72.00 252 GLN A C 1
ATOM 1993 O O . GLN A 1 252 ? -22.851 -21.665 7.430 1.00 72.00 252 GLN A O 1
ATOM 1998 N N . ASP A 1 253 ? -21.647 -21.741 5.526 1.00 59.41 253 ASP A N 1
ATOM 1999 C CA . ASP A 1 253 ? -20.334 -21.658 6.173 1.00 59.41 253 ASP A CA 1
ATOM 2000 C C . ASP A 1 253 ? -20.055 -20.276 6.773 1.00 59.41 253 ASP A C 1
ATOM 2002 O O . ASP A 1 253 ? -19.242 -20.158 7.684 1.00 59.41 253 ASP A O 1
ATOM 2006 N N . ARG A 1 254 ? -20.750 -19.224 6.322 1.00 66.56 254 ARG A N 1
ATOM 2007 C CA . ARG A 1 254 ? -20.675 -17.885 6.936 1.00 66.56 254 ARG A CA 1
ATOM 2008 C C . ARG A 1 254 ? -21.548 -17.775 8.186 1.00 66.56 254 ARG A C 1
ATOM 2010 O O . ARG A 1 254 ? -21.195 -17.077 9.133 1.00 66.56 254 ARG A O 1
ATOM 2017 N N . VAL A 1 255 ? -22.694 -18.463 8.210 1.00 68.38 255 VAL A N 1
ATOM 2018 C CA . VAL A 1 255 ? -23.701 -18.354 9.284 1.00 68.38 255 VAL A CA 1
ATOM 2019 C C . VAL A 1 255 ? -23.162 -18.791 10.647 1.00 68.38 255 VAL A C 1
ATOM 2021 O O . VAL A 1 255 ? -23.552 -18.210 11.658 1.00 68.38 255 VAL A O 1
ATOM 2024 N N . GLN A 1 256 ? -22.244 -19.757 10.697 1.00 64.19 256 GLN A N 1
ATOM 2025 C CA . GLN A 1 256 ? -21.614 -20.187 11.953 1.00 64.19 256 GLN A CA 1
ATOM 2026 C C . GLN A 1 256 ? -20.820 -19.065 12.647 1.00 64.19 256 GLN A C 1
ATOM 2028 O O . GLN A 1 256 ? -20.814 -18.996 13.872 1.00 64.19 256 GLN A O 1
ATOM 2033 N N . TYR A 1 257 ? -20.256 -18.129 11.879 1.00 58.38 257 TYR A N 1
ATOM 2034 C CA . TYR A 1 257 ? -19.522 -16.971 12.400 1.00 58.38 257 TYR A CA 1
ATOM 2035 C C . TYR A 1 257 ? -20.438 -15.787 12.740 1.00 58.38 257 TYR A C 1
ATOM 2037 O O . TYR A 1 257 ? -20.080 -14.930 13.538 1.00 58.38 257 TYR A O 1
ATOM 2045 N N . LEU A 1 258 ? -21.656 -15.756 12.190 1.00 56.16 258 LEU A N 1
ATOM 2046 C CA . LEU A 1 258 ? -22.677 -14.751 12.517 1.00 56.16 258 LEU A CA 1
ATOM 2047 C C . LEU A 1 258 ? -23.473 -15.095 13.789 1.00 56.16 258 LEU A C 1
ATOM 2049 O O . LEU A 1 258 ? -24.164 -14.237 14.337 1.00 56.16 258 LEU A O 1
ATOM 2053 N N . ARG A 1 259 ? -23.410 -16.354 14.247 1.00 54.53 259 ARG A N 1
ATOM 2054 C CA . ARG A 1 259 ? -24.180 -16.870 15.392 1.00 54.53 259 ARG A CA 1
ATOM 2055 C C . ARG A 1 259 ? -23.487 -16.732 16.748 1.00 54.53 259 ARG A C 1
ATOM 2057 O O . ARG A 1 259 ? -24.122 -17.042 17.752 1.00 54.53 259 ARG A O 1
ATOM 2064 N N . GLN A 1 260 ? -22.257 -16.222 16.822 1.00 50.81 260 GLN A N 1
ATOM 2065 C CA . GLN A 1 260 ? -21.631 -15.865 18.103 1.00 50.81 260 GLN A CA 1
ATOM 2066 C C . GLN A 1 260 ? -22.204 -14.542 18.639 1.00 50.81 260 GLN A C 1
ATOM 2068 O O . GLN A 1 260 ? -21.540 -13.516 18.732 1.00 50.81 260 GLN A O 1
ATOM 2073 N N . ARG A 1 261 ? -23.496 -14.557 18.968 1.00 45.44 261 ARG A N 1
ATOM 2074 C CA . ARG A 1 261 ? -24.176 -13.518 19.738 1.00 45.44 261 ARG A CA 1
ATOM 2075 C C . ARG A 1 261 ? -24.963 -14.219 20.836 1.00 45.44 261 ARG A C 1
ATOM 2077 O O . ARG A 1 261 ? -26.005 -14.805 20.559 1.00 45.44 261 ARG A O 1
ATOM 2084 N N . GLY A 1 262 ? -24.464 -14.125 22.065 1.00 47.47 262 GLY A N 1
ATOM 2085 C CA . GLY A 1 262 ? -25.214 -14.478 23.269 1.00 47.47 262 GLY A CA 1
ATOM 2086 C C . GLY A 1 262 ? -24.586 -15.575 24.121 1.00 47.47 262 GLY A C 1
ATOM 2087 O O . GLY A 1 262 ? -25.108 -16.685 24.166 1.00 47.47 262 GLY A O 1
ATOM 2088 N N . SER A 1 263 ? -23.530 -15.220 24.849 1.00 35.34 263 SER A N 1
ATOM 2089 C CA . SER A 1 263 ? -23.283 -15.669 26.225 1.00 35.34 263 SER A CA 1
ATOM 2090 C C . SER A 1 263 ? -22.410 -14.636 26.916 1.00 35.34 263 SER A C 1
ATOM 2092 O O . SER A 1 263 ? -21.312 -14.392 26.367 1.00 35.34 263 SER A O 1
#

Foldseek 3Di:
DDDDDDDDDDDDDDDDDDPPPPPDPPPLPPQPLDDDDFLLADDDDPVSNVVSVVCSVVRVPDDPQWALAAQLCLLRVDPQQQLSLLLLQLCLLCVLVSLVVVVPPPDDTDGNLLVNLSSCQQSVVLVDQPCVDPSNVSNVVSVVVVVVSCVVCPPDPRDSDRDDPPDQWGADPNDIAGRDSNHGDSVSSHVSNVLRVVLRVVVVVLVVCVVPDPPPDDPVVVQVVVVVQACDDSSDRPVVCCCAACNPPDPVRNVVNVPPDDD

Radius of gyration: 26.01 Å; chains: 1; bounding box: 45×82×92 Å

Secondary structure (DSSP, 8-state):
-------------------------------TTS----TTSPPPPHHHHHHHHHHGGGHHHH---EESS--HHHHH--SSHHHHHHHHHHHHHHHHHHHHHHTSTTPPPEEHHHHHHHHHHHTTTT-S--TTSHHHHHHHHHHHHHHHHHHT-TT------PPPTT--EEEETTEEEE-BTTB--HHHHHHHHHHHHHHHHHHHHHHHHHHH--S---HHHHHHHHHHTSSS-TT---GGGTTSGGG-SSHHHHHHHH-----

pLDDT: mean 70.57, std 17.84, range [29.55, 94.19]

Sequence (263 aa):
MSQAIARAAKTPVNRGSLHSRTKRPVNRAHNTFVEPPSPLMPPANPVWAKALELLADNDPYLTSSESILPLPRLLASPIKPEMQSRFFLAWVHIHDFFIYLLSRDSFSPLSNKKWRSLLDIMSGESSGENSKTKAGKQHAEMKEMLEKFVAGAESVTFQLKPLSKDNVTGHFNGRLVIFIKAGPLLSDAREILWDLNELNFRQELLSLDRQLDRSGMLPFDRQLRLEEYWVGSIQQPDISQAGQGLGAPSVQDRVQYLRQRGS

Organism: NCBI:txid2804962